Protein AF-A0A5M5BX31-F1 (afdb_monomer_lite)

Organism: Bacteroides ovatus (NCBI:txid28116)

Sequence (320 aa):
KETGNITAAASEARTIRVKRMTSKLVQPEDLTKISLAENAPETAVQFEWDTQEWPESTSYSLCFSLDPEMKQTVAEHSVGVVNGKSSLTHEELQALLDKLSIKRWTSNSVYWNVKTDDGQWVSRSSGVLNMTEMMRFIDVRGDEKITYRVVRIFYSDKTSLVWLADNLRATKYADGTDIEANNFKKTPASLGEGRVKAYGVHYHYDIRDKIAPKGWRLPTIQEYKNLFAEAGTAEGQWNVLKDPEYYESVKGQAHLNDWKFNLCASGQWSGDAITNHTGPYCYLLVTDDMSHQCILHDGGATLWSPWTTGAPARFIYNEN

Secondary structure (DSSP, 8-state):
-----------------------SEEESPTTEEEE--TT-TT-EEEEEE--TTS-TT-EEEEEEESSTTS-S-EEEEEEEE-SSEEEEEHHHHHHHHTTTTPPTTSEEEEEEEEEETTS-BSSSS-EEEEEE--SEEEEEETTEEEEEEEEEEE-TTS-EEEEE-SPP--SB-TTSPBPPTTSEEEPPGGG-HHHHHHH-EEEEGGGTTTSSPTTEEPPPHHHHHHHHHHHHHSTTGGGGGB-TTT-GGGTT-SSTTTT---B----EEETTEEESTTSS-EEE--SS-SSSS-EEE-SSS-EE----SEEE---EE---

Structure (mmCIF, N/CA/C/O backbone):
data_AF-A0A5M5BX31-F1
#
_entry.id   AF-A0A5M5BX31-F1
#
loop_
_atom_site.group_PDB
_atom_site.id
_atom_site.type_symbol
_atom_site.label_atom_id
_atom_site.label_alt_id
_atom_site.label_comp_id
_atom_site.label_asym_id
_atom_site.label_entity_id
_atom_site.label_seq_id
_atom_site.pdbx_PDB_ins_code
_atom_site.Cartn_x
_atom_site.Cartn_y
_atom_site.Cartn_z
_atom_site.occupancy
_atom_site.B_iso_or_equiv
_atom_site.auth_seq_id
_atom_site.auth_comp_id
_atom_site.auth_asym_id
_atom_site.auth_atom_id
_atom_site.pdbx_PDB_model_num
ATOM 1 N N . LYS A 1 1 ? 1.814 -49.726 67.915 1.00 41.84 1 LYS A N 1
ATOM 2 C CA . LYS A 1 1 ? 1.457 -49.569 66.486 1.00 41.84 1 LYS A CA 1
ATOM 3 C C . LYS A 1 1 ? 0.273 -48.628 66.443 1.00 41.84 1 LYS A C 1
ATOM 5 O O . LYS A 1 1 ? -0.800 -49.014 66.880 1.00 41.84 1 LYS A O 1
ATOM 10 N N . GLU A 1 2 ? 0.546 -47.379 66.086 1.00 33.31 2 GLU A N 1
ATOM 11 C CA . GLU A 1 2 ? -0.406 -46.274 66.097 1.00 33.31 2 GLU A CA 1
ATOM 12 C C . GLU A 1 2 ? -1.539 -46.506 65.098 1.00 33.31 2 GLU A C 1
ATOM 14 O O . GLU A 1 2 ? -1.319 -46.786 63.921 1.00 33.31 2 GLU A O 1
ATOM 19 N N . THR A 1 3 ? -2.759 -46.380 65.604 1.00 38.31 3 THR A N 1
ATOM 20 C CA . THR A 1 3 ? -3.989 -46.144 64.857 1.00 38.31 3 THR A CA 1
ATOM 21 C C . THR A 1 3 ? -4.017 -44.676 64.439 1.00 38.31 3 THR A C 1
ATOM 23 O O . THR A 1 3 ? -4.235 -43.794 65.269 1.00 38.31 3 THR A O 1
ATOM 26 N N . GLY A 1 4 ? -3.744 -44.414 63.161 1.00 35.47 4 GLY A N 1
ATOM 27 C CA . GLY A 1 4 ? -3.779 -43.075 62.580 1.00 35.47 4 GLY A CA 1
ATOM 28 C C . GLY A 1 4 ? -5.209 -42.559 62.422 1.00 35.47 4 GLY A C 1
ATOM 29 O O . GLY A 1 4 ? -5.980 -43.082 61.621 1.00 35.47 4 GLY A O 1
ATOM 30 N N . ASN A 1 5 ? -5.529 -41.513 63.183 1.00 38.25 5 ASN A N 1
ATOM 31 C CA . ASN A 1 5 ? -6.676 -40.633 62.982 1.00 38.25 5 ASN A CA 1
ATOM 32 C C . ASN A 1 5 ? -6.592 -39.956 61.607 1.00 38.25 5 ASN A C 1
ATOM 34 O O . ASN A 1 5 ? -5.636 -39.230 61.340 1.00 38.25 5 ASN A O 1
ATOM 38 N N . ILE A 1 6 ? -7.624 -40.113 60.776 1.00 38.88 6 ILE A N 1
ATOM 39 C CA . ILE A 1 6 ? -7.839 -39.279 59.586 1.00 38.88 6 ILE A CA 1
ATOM 40 C C . ILE A 1 6 ? -9.180 -38.562 59.751 1.00 38.88 6 ILE A C 1
ATOM 42 O O . ILE A 1 6 ? -10.179 -38.874 59.113 1.00 38.88 6 ILE A O 1
ATOM 46 N N . THR A 1 7 ? -9.200 -37.596 60.661 1.00 41.56 7 THR A N 1
ATOM 47 C CA . THR A 1 7 ? -10.246 -36.573 60.746 1.00 41.56 7 THR A CA 1
ATOM 48 C C . THR A 1 7 ? -9.553 -35.231 60.866 1.00 41.56 7 THR A C 1
ATOM 50 O O . THR A 1 7 ? -9.174 -34.842 61.965 1.00 41.56 7 THR A O 1
ATOM 53 N N . ALA A 1 8 ? -9.367 -34.545 59.740 1.00 40.41 8 ALA A N 1
ATOM 54 C CA . ALA A 1 8 ? -9.308 -33.087 59.663 1.00 40.41 8 ALA A CA 1
ATOM 55 C C . ALA A 1 8 ? -9.251 -32.633 58.197 1.00 40.41 8 ALA A C 1
ATOM 57 O O . ALA A 1 8 ? -8.583 -33.253 57.377 1.00 40.41 8 ALA A O 1
ATOM 58 N N . ALA A 1 9 ? -9.909 -31.503 57.933 1.00 39.75 9 ALA A N 1
ATOM 59 C CA . ALA A 1 9 ? -9.873 -30.702 56.708 1.00 39.75 9 ALA A CA 1
ATOM 60 C C . ALA A 1 9 ? -10.757 -31.154 55.528 1.00 39.75 9 ALA A C 1
ATOM 62 O O . ALA A 1 9 ? -10.321 -31.204 54.384 1.00 39.75 9 ALA A O 1
ATOM 63 N N . ALA A 1 10 ? -12.052 -31.352 55.787 1.00 44.34 10 ALA A N 1
ATOM 64 C CA . ALA A 1 10 ? -13.088 -31.057 54.793 1.00 44.34 10 ALA A CA 1
ATOM 65 C C . ALA A 1 10 ? -13.799 -29.753 55.191 1.00 44.34 10 ALA A C 1
ATOM 67 O O . ALA A 1 10 ? -14.930 -29.762 55.668 1.00 44.34 10 ALA A O 1
ATOM 68 N N . SER A 1 11 ? -13.111 -28.619 55.060 1.00 46.28 11 SER A N 1
ATOM 69 C CA . SER A 1 11 ? -13.718 -27.300 55.248 1.00 46.28 11 SER A CA 1
ATOM 70 C C . SER A 1 11 ? -13.093 -26.292 54.291 1.00 46.28 11 SER A C 1
ATOM 72 O O . SER A 1 11 ? -11.878 -26.130 54.274 1.00 46.28 11 SER A O 1
ATOM 74 N N . GLU A 1 12 ? -13.969 -25.614 53.548 1.00 44.47 12 GLU A N 1
ATOM 75 C CA . GLU A 1 12 ? -13.722 -24.547 52.565 1.00 44.47 12 GLU A CA 1
ATOM 76 C C . GLU A 1 12 ? -13.393 -24.969 51.124 1.00 44.47 12 GLU A C 1
ATOM 78 O O . GLU A 1 12 ? -12.412 -24.540 50.523 1.00 44.47 12 GLU A O 1
ATOM 83 N N . ALA A 1 13 ? -14.326 -25.679 50.483 1.00 40.47 13 ALA A N 1
ATOM 84 C CA . ALA A 1 13 ? -14.513 -25.502 49.045 1.00 40.47 13 ALA A CA 1
ATOM 85 C C . ALA A 1 13 ? -15.190 -24.136 48.806 1.00 40.47 13 ALA A C 1
ATOM 87 O O . ALA A 1 13 ? -16.414 -24.013 48.860 1.00 40.47 13 ALA A O 1
ATOM 88 N N . ARG A 1 14 ? -14.396 -23.078 48.593 1.00 43.03 14 ARG A N 1
ATOM 89 C CA . ARG A 1 14 ? -14.915 -21.777 48.146 1.00 43.03 14 ARG A CA 1
ATOM 90 C C . ARG A 1 14 ? -15.326 -21.889 46.683 1.00 43.03 14 ARG A C 1
ATOM 92 O O . ARG A 1 14 ? -14.485 -21.914 45.790 1.00 43.03 14 ARG A O 1
ATOM 99 N N . THR A 1 15 ? -16.627 -21.937 46.434 1.00 39.44 15 THR A N 1
ATOM 100 C CA . THR A 1 15 ? -17.178 -21.863 45.080 1.00 39.44 15 THR A CA 1
ATOM 101 C C . THR A 1 15 ? -16.912 -20.473 44.503 1.00 39.44 15 THR A C 1
ATOM 103 O O . THR A 1 15 ? -17.610 -19.511 44.825 1.00 39.44 15 THR A O 1
ATOM 106 N N . ILE A 1 16 ? -15.904 -20.352 43.638 1.00 51.97 16 ILE A N 1
ATOM 107 C CA . ILE A 1 16 ? -15.680 -19.139 42.849 1.00 51.97 16 ILE A CA 1
ATOM 108 C C . ILE A 1 16 ? -16.778 -19.080 41.783 1.00 51.97 16 ILE A C 1
ATOM 110 O O . ILE A 1 16 ? -16.742 -19.803 40.788 1.00 51.97 16 ILE A O 1
ATOM 114 N N . ARG A 1 17 ? -17.778 -18.213 41.975 1.00 41.31 17 ARG A N 1
ATOM 115 C CA . ARG A 1 17 ? -18.687 -17.823 40.890 1.00 41.31 17 ARG A CA 1
ATOM 116 C C . ARG A 1 17 ? -17.951 -16.841 39.985 1.00 41.31 17 ARG A C 1
ATOM 118 O O . ARG A 1 17 ? -17.973 -15.636 40.221 1.00 41.31 17 ARG A O 1
ATOM 125 N N . VAL A 1 18 ? -17.303 -17.356 38.944 1.00 44.84 18 VAL A N 1
ATOM 126 C CA . VAL A 1 18 ? -16.802 -16.525 37.845 1.00 44.84 18 VAL A CA 1
ATOM 127 C C . VAL A 1 18 ? -18.016 -16.020 37.068 1.00 44.84 18 VAL A C 1
ATOM 129 O O . VAL A 1 18 ? -18.575 -16.721 36.227 1.00 44.84 18 VAL A O 1
ATOM 132 N N . LYS A 1 19 ? -18.479 -14.806 37.380 1.00 40.84 19 LYS A N 1
ATOM 133 C CA . LYS A 1 19 ? -19.437 -14.099 36.528 1.00 40.84 19 LYS A CA 1
ATOM 134 C C . LYS A 1 19 ? -18.650 -13.684 35.286 1.00 40.84 19 LYS A C 1
ATOM 136 O O . LYS A 1 19 ? -17.801 -12.802 35.379 1.00 40.84 19 LYS A O 1
ATOM 141 N N . ARG A 1 20 ? -18.864 -14.370 34.158 1.00 45.41 20 ARG A N 1
ATOM 142 C CA . ARG A 1 20 ? -18.280 -13.978 32.868 1.00 45.41 20 ARG A CA 1
ATOM 143 C C . ARG A 1 20 ? -18.650 -12.510 32.658 1.00 45.41 20 ARG A C 1
ATOM 145 O O . ARG A 1 20 ? -19.834 -12.181 32.667 1.00 45.41 20 ARG A O 1
ATOM 152 N N . MET A 1 21 ? -17.657 -11.626 32.608 1.00 55.97 21 MET A N 1
ATOM 153 C CA . MET A 1 21 ? -17.902 -10.216 32.333 1.00 55.97 21 MET A CA 1
ATOM 154 C C . MET A 1 21 ? -18.347 -10.137 30.882 1.00 55.97 21 MET A C 1
ATOM 156 O O . MET A 1 21 ? -17.537 -10.292 29.974 1.00 55.97 21 MET A O 1
ATOM 160 N N . THR A 1 22 ? -19.650 -10.013 30.665 1.00 68.69 22 THR A N 1
ATOM 161 C CA . THR A 1 22 ? -20.184 -9.752 29.335 1.00 68.69 22 THR A CA 1
ATOM 162 C C . THR A 1 22 ? -19.729 -8.348 28.958 1.00 68.69 22 THR A C 1
ATOM 164 O O . THR A 1 22 ? -20.012 -7.397 29.688 1.00 68.69 22 THR A O 1
ATOM 167 N N . SER A 1 23 ? -18.951 -8.233 27.882 1.00 84.44 23 SER A N 1
ATOM 168 C CA . SER A 1 23 ? -18.590 -6.932 27.321 1.00 84.44 23 SER A CA 1
ATOM 169 C C . SER A 1 23 ? -19.865 -6.158 26.992 1.00 84.44 23 SER A C 1
ATOM 171 O O . SER A 1 23 ? -20.844 -6.756 26.546 1.00 84.44 23 SER A O 1
ATOM 173 N N . LYS A 1 24 ? -19.847 -4.839 27.200 1.00 94.56 24 LYS A N 1
ATOM 174 C CA . LYS A 1 24 ? -20.923 -3.952 26.728 1.00 94.56 24 LYS A CA 1
ATOM 175 C C . LYS A 1 24 ? -20.744 -3.531 25.271 1.00 94.56 24 LYS A C 1
ATOM 177 O O . LYS A 1 24 ? -21.550 -2.778 24.745 1.00 94.56 24 LYS A O 1
ATOM 182 N N . LEU A 1 25 ? -19.673 -3.984 24.633 1.00 96.56 25 LEU A N 1
ATOM 183 C CA . LEU A 1 25 ? -19.399 -3.757 23.222 1.00 96.56 25 LEU A CA 1
ATOM 184 C C . LEU A 1 25 ? -20.037 -4.893 22.420 1.00 96.56 25 LEU A C 1
ATOM 186 O O . LEU A 1 25 ? -19.804 -6.063 22.728 1.00 96.56 25 LEU A O 1
ATOM 190 N N . VAL A 1 26 ? -20.857 -4.543 21.433 1.00 96.00 26 VAL A N 1
ATOM 191 C CA . VAL A 1 26 ? -21.704 -5.480 20.682 1.00 96.00 26 VAL A CA 1
ATOM 192 C C . VAL A 1 26 ? -21.147 -5.712 19.280 1.00 96.00 26 VAL A C 1
ATOM 194 O O . VAL A 1 26 ? -21.002 -6.862 18.874 1.00 96.00 26 VAL A O 1
ATOM 197 N N . GLN A 1 27 ? -20.814 -4.643 18.549 1.00 96.25 27 GLN A N 1
ATOM 198 C CA . GLN A 1 27 ? -20.199 -4.726 17.221 1.00 96.25 27 GLN A CA 1
ATOM 199 C C . GLN A 1 27 ? -19.099 -3.670 17.042 1.00 96.25 27 GLN A C 1
ATOM 201 O O . GLN A 1 27 ? -19.253 -2.573 17.575 1.00 96.25 27 GLN A O 1
ATOM 206 N N . PRO A 1 28 ? -18.032 -3.952 16.274 1.00 97.25 28 PRO A N 1
ATOM 207 C CA . PRO A 1 28 ? -17.711 -5.253 15.683 1.00 97.25 28 PRO A CA 1
ATOM 208 C C . PRO A 1 28 ? -17.426 -6.322 16.750 1.00 97.25 28 PRO A C 1
ATOM 210 O O . PRO A 1 28 ? -17.077 -5.993 17.885 1.00 97.25 28 PRO A O 1
ATOM 213 N N . GLU A 1 29 ? -17.598 -7.598 16.396 1.00 95.69 29 GLU A N 1
ATOM 214 C CA . GLU A 1 29 ? -17.291 -8.704 17.309 1.00 95.69 29 GLU A CA 1
ATOM 215 C C . GLU A 1 29 ? -15.801 -8.717 17.673 1.00 95.69 29 GLU A C 1
ATOM 217 O O . GLU A 1 29 ? -14.942 -8.249 16.916 1.00 95.69 29 GLU A O 1
ATOM 222 N N . ASP A 1 30 ? -15.486 -9.283 18.834 1.00 94.00 30 ASP A N 1
ATOM 223 C CA . ASP A 1 30 ? -14.107 -9.393 19.292 1.00 94.00 30 ASP A CA 1
ATOM 224 C C . ASP A 1 30 ? -13.248 -10.181 18.287 1.00 94.00 30 ASP A C 1
ATOM 226 O O . ASP A 1 30 ? -13.681 -11.178 17.709 1.00 94.00 30 ASP A O 1
ATOM 230 N N . LEU A 1 31 ? -12.019 -9.718 18.073 1.00 95.56 31 LEU A N 1
ATOM 231 C CA . LEU A 1 31 ? -11.045 -10.225 17.101 1.00 95.56 31 LEU A CA 1
ATOM 232 C C . LEU A 1 31 ? -11.445 -10.087 15.621 1.00 95.56 31 LEU A C 1
ATOM 234 O O . LEU A 1 31 ? -10.734 -10.625 14.758 1.00 95.56 31 LEU A O 1
ATOM 238 N N . THR A 1 32 ? -12.508 -9.336 15.302 1.00 97.81 32 THR A N 1
ATOM 239 C CA . THR A 1 32 ? -12.902 -9.057 13.911 1.00 97.81 32 THR A CA 1
ATOM 240 C C . THR A 1 32 ? -11.721 -8.504 13.118 1.00 97.81 32 THR A C 1
ATOM 242 O O . THR A 1 32 ? -10.996 -7.613 13.570 1.00 97.81 32 THR A O 1
ATOM 245 N N . LYS A 1 33 ? -11.519 -9.045 11.913 1.00 98.31 33 LYS A N 1
ATOM 246 C CA . LYS A 1 33 ? -10.508 -8.563 10.971 1.00 98.31 33 LYS A CA 1
ATOM 247 C C . LYS A 1 33 ? -11.097 -7.447 10.125 1.00 98.31 33 LYS A C 1
ATOM 249 O O . LYS A 1 33 ? -12.104 -7.659 9.457 1.00 98.31 33 LYS A O 1
ATOM 254 N N . ILE A 1 34 ? -10.446 -6.292 10.132 1.00 98.00 34 ILE A N 1
ATOM 255 C CA . ILE A 1 34 ? -10.860 -5.123 9.356 1.00 98.00 34 ILE A CA 1
ATOM 256 C C . ILE A 1 34 ? -9.662 -4.665 8.535 1.00 98.00 34 ILE A C 1
ATOM 258 O O . ILE A 1 34 ? -8.640 -4.258 9.084 1.00 98.00 34 ILE A O 1
ATOM 262 N N . SER A 1 35 ? -9.778 -4.743 7.214 1.00 97.62 35 SER A N 1
ATOM 263 C CA . SER A 1 35 ? -8.772 -4.227 6.286 1.00 97.62 35 SER A CA 1
ATOM 264 C C . SER A 1 35 ? -9.348 -3.015 5.576 1.00 97.62 35 SER A C 1
ATOM 266 O O . SER A 1 35 ? -10.312 -3.143 4.822 1.00 97.62 35 SER A O 1
ATOM 268 N N . LEU A 1 36 ? -8.769 -1.843 5.832 1.00 98.19 36 LEU A N 1
ATOM 269 C CA . LEU A 1 36 ? -9.255 -0.601 5.247 1.00 98.19 36 LEU A CA 1
ATOM 270 C C . LEU A 1 36 ? -8.946 -0.580 3.744 1.00 98.19 36 LEU A C 1
ATOM 272 O O . LEU A 1 36 ? -7.813 -0.794 3.308 1.00 98.19 36 LEU A O 1
ATOM 276 N N . ALA A 1 37 ? -9.975 -0.333 2.943 1.00 94.94 37 ALA A N 1
ATOM 277 C CA . ALA A 1 37 ? -9.886 -0.294 1.490 1.00 94.94 37 ALA A CA 1
ATOM 278 C C . ALA A 1 37 ? -9.541 1.120 1.005 1.00 94.94 37 ALA A C 1
ATOM 280 O O . ALA A 1 37 ? -10.312 2.051 1.213 1.00 94.94 37 ALA A O 1
ATOM 281 N N . GLU A 1 38 ? -8.405 1.269 0.320 1.00 93.44 38 GLU A N 1
ATOM 282 C CA . GLU A 1 38 ? -7.981 2.544 -0.284 1.00 93.44 38 GLU A CA 1
ATOM 283 C C . GLU A 1 38 ? -8.904 2.994 -1.423 1.00 93.44 38 GLU A C 1
ATOM 285 O O . GLU A 1 38 ? -9.133 4.186 -1.587 1.00 93.44 38 GLU A O 1
ATOM 290 N N . ASN A 1 39 ? -9.468 2.047 -2.174 1.00 92.31 39 ASN A N 1
ATOM 291 C CA . ASN A 1 39 ? -10.325 2.307 -3.330 1.00 92.31 39 ASN A CA 1
ATOM 292 C C . ASN A 1 39 ? -11.817 2.452 -2.981 1.00 92.31 39 ASN A C 1
ATOM 294 O O . ASN A 1 39 ? -12.628 2.628 -3.885 1.00 92.31 39 ASN A O 1
ATOM 298 N N . ALA A 1 40 ? -12.169 2.322 -1.700 1.00 95.62 40 ALA A N 1
ATOM 299 C CA . ALA A 1 40 ? -13.519 2.523 -1.175 1.00 95.62 40 ALA A CA 1
ATOM 300 C C . ALA A 1 40 ? -13.443 3.165 0.229 1.00 95.62 40 ALA A C 1
ATOM 302 O O . ALA A 1 40 ? -13.855 2.541 1.221 1.00 95.62 40 ALA A O 1
ATOM 303 N N . PRO A 1 41 ? -12.841 4.368 0.346 1.00 96.25 41 PRO A N 1
ATOM 304 C CA . PRO A 1 41 ? -12.590 5.042 1.623 1.00 96.25 41 PRO A CA 1
ATOM 305 C C . PRO A 1 41 ? -13.871 5.377 2.403 1.00 96.25 41 PRO A C 1
ATOM 307 O O . PRO A 1 41 ? -13.832 5.497 3.625 1.00 96.25 41 PRO A O 1
ATOM 310 N N . GLU A 1 42 ? -15.006 5.482 1.716 1.00 97.94 42 GLU A N 1
ATOM 311 C CA . GLU A 1 42 ? -16.341 5.727 2.265 1.00 97.94 42 GLU A CA 1
ATOM 312 C C . GLU A 1 42 ? -17.005 4.489 2.885 1.00 97.94 42 GLU A C 1
ATOM 314 O O . GLU A 1 42 ? -18.058 4.611 3.511 1.00 97.94 42 GLU A O 1
ATOM 319 N N . THR A 1 43 ? -16.414 3.298 2.729 1.00 98.12 43 THR A N 1
ATOM 320 C CA . THR A 1 43 ? -16.953 2.065 3.323 1.00 98.12 43 THR A CA 1
ATOM 321 C C . THR A 1 43 ? -17.055 2.224 4.836 1.00 98.12 43 THR A C 1
ATOM 323 O O . THR A 1 43 ? -16.065 2.531 5.501 1.00 98.12 43 THR A O 1
ATOM 326 N N . ALA A 1 44 ? -18.251 2.009 5.378 1.00 97.88 44 ALA A N 1
ATOM 327 C CA . ALA A 1 44 ? -18.541 2.203 6.789 1.00 97.88 44 ALA A CA 1
ATOM 328 C C . ALA A 1 44 ? -18.327 0.920 7.603 1.00 97.88 44 ALA A C 1
ATOM 330 O O . ALA A 1 44 ? -18.789 -0.159 7.230 1.00 97.88 44 ALA A O 1
ATOM 331 N N . VAL A 1 45 ? -17.687 1.064 8.761 1.00 98.31 45 VAL A N 1
ATOM 332 C CA . VAL A 1 45 ? -17.628 0.056 9.821 1.00 98.31 45 VAL A CA 1
ATOM 333 C C . VAL A 1 45 ? -18.560 0.495 10.942 1.00 98.31 45 VAL A C 1
ATOM 335 O O . VAL A 1 45 ? -18.412 1.589 11.491 1.00 98.31 45 VAL A O 1
ATOM 338 N N . GLN A 1 46 ? -19.516 -0.364 11.284 1.00 98.31 46 GLN A N 1
ATOM 339 C CA . GLN A 1 46 ? -20.480 -0.103 12.345 1.00 98.31 46 GLN A CA 1
ATOM 340 C C . GLN A 1 46 ? -19.899 -0.444 13.720 1.00 98.31 46 GLN A C 1
ATOM 342 O O . GLN A 1 46 ? -19.324 -1.515 13.914 1.00 98.31 46 GLN A O 1
ATOM 347 N N . PHE A 1 47 ? -20.117 0.457 14.675 1.00 98.38 47 PHE A N 1
ATOM 348 C CA . PHE A 1 47 ? -19.812 0.278 16.088 1.00 98.38 47 PHE A CA 1
ATOM 349 C C . PHE A 1 47 ? -21.105 0.326 16.900 1.00 98.38 47 PHE A C 1
ATOM 351 O O . PHE A 1 47 ? -21.894 1.261 16.762 1.00 98.38 47 PHE A O 1
ATOM 358 N N . GLU A 1 48 ? -21.319 -0.675 17.749 1.00 98.19 48 GLU A N 1
ATOM 359 C CA . GLU A 1 48 ? -22.505 -0.815 18.593 1.00 98.19 48 GLU A CA 1
ATOM 360 C C . GLU A 1 48 ? -22.119 -1.189 20.026 1.00 98.19 48 GLU A C 1
ATOM 362 O O . GLU A 1 48 ? -21.255 -2.042 20.244 1.00 98.19 48 GLU A O 1
ATOM 367 N N . TRP A 1 49 ? -22.769 -0.561 21.003 1.00 97.31 49 TRP A N 1
ATOM 368 C CA . TRP A 1 49 ? -22.565 -0.783 22.430 1.00 97.31 49 TRP A CA 1
ATOM 369 C C . TRP A 1 49 ? -23.869 -0.645 23.220 1.00 97.31 49 TRP A C 1
ATOM 371 O O . TRP A 1 49 ? -24.834 -0.021 22.784 1.00 97.31 49 TRP A O 1
ATOM 381 N N . ASP A 1 50 ? -23.878 -1.231 24.411 1.00 95.56 50 ASP A N 1
ATOM 382 C CA . ASP A 1 50 ? -24.995 -1.185 25.346 1.00 95.56 50 ASP A CA 1
ATOM 383 C C . ASP A 1 50 ? -25.058 0.166 26.083 1.00 95.56 50 ASP A C 1
ATOM 385 O O . ASP A 1 50 ? -24.094 0.595 26.731 1.00 95.56 50 ASP A O 1
ATOM 389 N N . THR A 1 51 ? -26.216 0.821 25.996 1.00 94.44 51 THR A N 1
ATOM 390 C CA . THR A 1 51 ? -26.524 2.113 26.620 1.00 94.44 51 THR A CA 1
ATOM 391 C C . THR A 1 51 ? -27.480 2.022 27.810 1.00 94.44 51 THR A C 1
ATOM 393 O O . THR A 1 51 ? -27.756 3.051 28.413 1.00 94.44 51 THR A O 1
ATOM 396 N N . GLN A 1 52 ? -27.956 0.834 28.213 1.00 91.00 52 GLN A N 1
ATOM 397 C CA . GLN A 1 52 ? -29.029 0.678 29.218 1.00 91.00 52 GLN A CA 1
ATOM 398 C C . GLN A 1 52 ? -28.741 1.331 30.579 1.00 91.00 52 GLN A C 1
ATOM 400 O O . GLN A 1 52 ? -29.666 1.679 31.310 1.00 91.00 52 GLN A O 1
ATOM 405 N N . GLU A 1 53 ? -27.466 1.478 30.939 1.00 89.44 53 GLU A N 1
ATOM 406 C CA . GLU A 1 53 ? -27.036 2.077 32.209 1.00 89.44 53 GLU A CA 1
ATOM 407 C C . GLU A 1 53 ? -26.818 3.598 32.131 1.00 89.44 53 GLU A C 1
ATOM 409 O O . GLU A 1 53 ? -26.467 4.214 33.137 1.00 89.44 53 GLU A O 1
ATOM 414 N N . TRP A 1 54 ? -27.019 4.209 30.962 1.00 91.94 54 TRP A N 1
ATOM 415 C CA . TRP A 1 54 ? -26.711 5.612 30.701 1.00 91.94 54 TRP A CA 1
ATOM 416 C C . TRP A 1 54 ? -27.972 6.413 30.343 1.00 91.94 54 TRP A C 1
ATOM 418 O O . TRP A 1 54 ? -28.863 5.890 29.672 1.00 91.94 54 TRP A O 1
ATOM 428 N N . PRO A 1 55 ? -28.072 7.685 30.767 1.00 92.94 55 PRO A N 1
ATOM 429 C CA . PRO A 1 55 ? -29.130 8.585 30.314 1.00 92.94 55 PRO A CA 1
ATOM 430 C C . PRO A 1 55 ? -29.177 8.734 28.786 1.00 92.94 55 PRO A C 1
ATOM 432 O O . PRO A 1 55 ? -28.144 8.782 28.126 1.00 92.94 55 PRO A O 1
ATOM 435 N N . GLU A 1 56 ? -30.370 8.942 28.220 1.00 92.25 56 GLU A N 1
ATOM 436 C CA . GLU A 1 56 ? -30.534 9.203 26.776 1.00 92.25 56 GLU A CA 1
ATOM 437 C C . GLU A 1 56 ? -29.821 10.480 26.301 1.00 92.25 56 GLU A C 1
ATOM 439 O O . GLU A 1 56 ? -29.553 10.636 25.115 1.00 92.25 56 GLU A O 1
ATOM 444 N 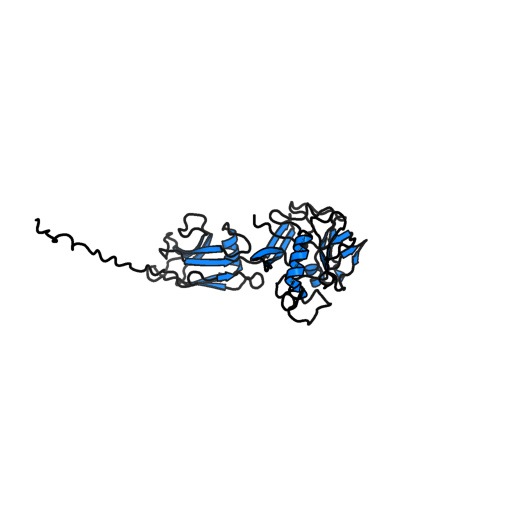N . SER A 1 57 ? -29.510 11.401 27.219 1.00 94.25 57 SER A N 1
ATOM 445 C CA . SER A 1 57 ? -28.767 12.630 26.934 1.00 94.25 57 SER A CA 1
ATOM 446 C C . SER A 1 57 ? -27.247 12.451 26.934 1.00 94.25 57 SER A C 1
ATOM 448 O O . SER A 1 57 ? -26.542 13.430 26.698 1.00 94.25 57 SER A O 1
ATOM 450 N N . THR A 1 58 ? -26.730 11.262 27.260 1.00 96.44 58 THR A N 1
ATOM 451 C CA . THR A 1 58 ? -25.286 11.012 27.320 1.00 96.44 58 THR A CA 1
ATOM 452 C C . THR A 1 58 ? -24.677 11.097 25.929 1.00 96.44 58 THR A C 1
ATOM 454 O O . THR A 1 58 ? -25.158 10.474 24.980 1.00 96.44 58 THR A O 1
ATOM 457 N N . SER A 1 59 ? -23.595 11.865 25.812 1.00 97.19 59 SER A N 1
ATOM 458 C CA . SER A 1 59 ? -22.784 11.892 24.602 1.00 97.19 59 SER A CA 1
ATOM 459 C C . SER A 1 59 ? -21.574 10.969 24.720 1.00 97.19 59 SER A C 1
ATOM 461 O O . SER A 1 59 ? -21.068 10.712 25.814 1.00 97.19 59 SER A O 1
ATOM 463 N N . TYR A 1 60 ? -21.134 10.435 23.582 1.00 98.25 60 TYR A N 1
ATOM 464 C CA . TYR A 1 60 ? -20.104 9.405 23.526 1.00 98.25 60 TYR A CA 1
ATOM 465 C C . TYR A 1 60 ? -18.958 9.771 22.579 1.00 98.25 60 TYR A C 1
ATOM 467 O O . TYR A 1 60 ? -19.108 10.552 21.632 1.00 98.25 60 TYR A O 1
ATOM 475 N N . SER A 1 61 ? -17.823 9.116 22.803 1.00 98.25 61 SER A N 1
ATOM 476 C CA . SER A 1 61 ? -16.675 9.069 21.905 1.00 98.25 61 SER A CA 1
ATOM 477 C C . SER A 1 61 ? -16.229 7.623 21.703 1.00 98.25 61 SER A C 1
ATOM 479 O O . SER A 1 61 ? -16.117 6.859 22.664 1.00 98.25 61 SER A O 1
ATOM 481 N N . LEU A 1 62 ? -15.941 7.258 20.455 1.00 98.50 62 LEU A N 1
ATOM 482 C CA . LEU A 1 62 ? -15.240 6.019 20.125 1.00 98.50 62 LEU A CA 1
ATOM 483 C C . LEU A 1 62 ? -13.749 6.207 20.408 1.00 98.50 62 LEU A C 1
ATOM 485 O O . LEU A 1 62 ? -13.156 7.200 19.983 1.00 98.50 62 LEU A O 1
ATOM 489 N N . CYS A 1 63 ? -13.150 5.256 21.115 1.00 98.50 63 CYS A N 1
ATOM 490 C CA . CYS A 1 63 ? -11.764 5.313 21.563 1.00 98.50 63 CYS A CA 1
ATOM 491 C C . CYS A 1 63 ? -10.997 4.097 21.053 1.00 98.50 63 CYS A C 1
ATOM 493 O O . CYS A 1 63 ? -11.453 2.969 21.235 1.00 98.50 63 CYS A O 1
ATOM 495 N N . PHE A 1 64 ? -9.818 4.325 20.474 1.00 98.56 64 PHE A N 1
ATOM 496 C CA . PHE A 1 64 ? -8.942 3.284 19.939 1.00 98.56 64 PHE A CA 1
ATOM 497 C C . PHE A 1 64 ? -7.538 3.396 20.531 1.00 98.56 64 PHE A C 1
ATOM 499 O O . PHE A 1 64 ? -7.006 4.498 20.663 1.00 98.56 64 PHE A O 1
ATOM 506 N N . SER A 1 65 ? -6.911 2.270 20.859 1.00 98.38 65 SER A N 1
ATOM 507 C CA . SER A 1 65 ? -5.539 2.234 21.376 1.00 98.38 65 SER A CA 1
ATOM 508 C C . SER A 1 65 ? -4.828 0.932 21.015 1.00 98.38 65 SER A C 1
ATOM 510 O O . SER A 1 65 ? -5.452 -0.053 20.631 1.00 98.38 65 SER A O 1
ATOM 512 N N . LEU A 1 66 ? -3.505 0.917 21.163 1.00 97.88 66 LEU A N 1
ATOM 513 C CA . LEU A 1 66 ? -2.691 -0.304 21.128 1.00 97.88 66 LEU A CA 1
ATOM 514 C C . LEU A 1 66 ? -2.493 -0.911 22.524 1.00 97.88 66 LEU A C 1
ATOM 516 O O . LEU A 1 66 ? -1.930 -1.995 22.649 1.00 97.88 66 LEU A O 1
ATOM 520 N N . ASP A 1 67 ? -2.968 -0.224 23.564 1.00 96.94 67 ASP A N 1
ATOM 521 C CA . ASP A 1 67 ? -2.958 -0.682 24.947 1.00 96.94 67 ASP A CA 1
ATOM 522 C C . ASP A 1 67 ? -4.365 -1.167 25.350 1.00 96.94 67 ASP A C 1
ATOM 524 O O . ASP A 1 67 ? -5.311 -0.373 25.292 1.00 96.94 67 ASP A O 1
ATOM 528 N N . PRO A 1 68 ? -4.536 -2.433 25.787 1.00 94.75 68 PRO A N 1
ATOM 529 C CA . PRO A 1 68 ? -5.835 -2.952 26.222 1.00 94.75 68 PRO A CA 1
ATOM 530 C C . PRO A 1 68 ? -6.468 -2.141 27.354 1.00 94.75 68 PRO A C 1
ATOM 532 O O . PRO A 1 68 ? -7.698 -2.079 27.446 1.00 94.75 68 PRO A O 1
ATOM 535 N N . GLU A 1 69 ? -5.647 -1.524 28.206 1.00 93.56 69 GLU A N 1
ATOM 536 C CA . GLU A 1 69 ? -6.099 -0.734 29.350 1.00 93.56 69 GLU A CA 1
ATOM 537 C C . GLU A 1 69 ? -6.383 0.733 29.000 1.00 93.56 69 GLU A C 1
ATOM 539 O O . GLU A 1 69 ? -6.860 1.470 29.862 1.00 93.56 69 GLU A O 1
ATOM 544 N N . MET A 1 70 ? -6.118 1.159 27.756 1.00 94.50 70 MET A N 1
ATOM 545 C CA . MET A 1 70 ? -6.333 2.535 27.285 1.00 94.50 70 MET A CA 1
ATOM 546 C C . MET A 1 70 ? -5.605 3.588 28.147 1.00 94.50 70 MET A C 1
ATOM 548 O O . MET A 1 70 ? -6.104 4.698 28.336 1.00 94.50 70 MET A O 1
ATOM 552 N N . LYS A 1 71 ? -4.433 3.247 28.707 1.00 92.44 71 LYS A N 1
ATOM 553 C CA . LYS A 1 71 ? -3.622 4.155 29.541 1.00 92.44 71 LYS A CA 1
ATOM 554 C C . LYS A 1 71 ? -2.583 4.929 28.736 1.00 92.44 71 LYS A C 1
ATOM 556 O O . LYS A 1 71 ? -2.098 5.960 29.197 1.00 92.44 71 LYS A O 1
ATOM 561 N N . GLN A 1 72 ? -2.206 4.406 27.573 1.00 92.38 72 GLN A N 1
ATOM 562 C CA . GLN A 1 72 ? -1.285 5.054 26.641 1.00 92.38 72 GLN A CA 1
ATOM 563 C C . GLN A 1 72 ? -2.036 5.970 25.662 1.00 92.38 72 GLN A C 1
ATOM 565 O O . GLN A 1 72 ? -3.095 6.504 25.978 1.00 92.38 72 GLN A O 1
ATOM 570 N N . THR A 1 73 ? -1.481 6.187 24.469 1.00 95.62 73 THR A N 1
ATOM 571 C CA . THR A 1 73 ? -2.124 6.963 23.409 1.00 95.62 73 THR A CA 1
ATOM 572 C C . THR A 1 73 ? -3.500 6.388 23.079 1.00 95.62 73 THR A C 1
ATOM 574 O O . THR A 1 73 ? -3.622 5.212 22.726 1.00 95.62 73 THR A O 1
ATOM 577 N N . VAL A 1 74 ? -4.525 7.237 23.161 1.00 97.56 74 VAL A N 1
ATOM 578 C CA . VAL A 1 74 ? -5.899 6.922 22.765 1.00 97.56 74 VAL A CA 1
ATOM 579 C C . VAL A 1 74 ? -6.305 7.864 21.637 1.00 97.56 74 VAL A C 1
ATOM 581 O O . VAL A 1 74 ? -6.259 9.086 21.780 1.00 97.56 74 VAL A O 1
ATOM 584 N N . ALA A 1 75 ? -6.695 7.294 20.502 1.00 98.19 75 ALA A N 1
ATOM 585 C CA . ALA A 1 75 ? -7.300 8.020 19.400 1.00 98.19 75 ALA A CA 1
ATOM 586 C C . ALA A 1 75 ? -8.814 8.088 19.628 1.00 98.19 75 ALA A C 1
ATOM 588 O O . ALA A 1 75 ? -9.491 7.062 19.622 1.00 98.19 75 ALA A O 1
ATOM 589 N N . GLU A 1 76 ? -9.337 9.294 19.845 1.00 97.81 76 GLU A N 1
ATOM 590 C CA . GLU A 1 76 ? -10.760 9.520 20.108 1.00 97.81 76 GLU A CA 1
ATOM 591 C C . GLU A 1 76 ? -11.472 10.127 18.885 1.00 97.81 76 GLU A C 1
ATOM 593 O O . GLU A 1 76 ? -10.906 10.960 18.162 1.00 97.81 76 GLU A O 1
ATOM 598 N N . HIS A 1 77 ? -12.724 9.718 18.673 1.00 98.12 77 HIS A N 1
ATOM 599 C CA . HIS A 1 77 ? -13.665 10.301 17.718 1.00 98.12 77 HIS A CA 1
ATOM 600 C C . HIS A 1 77 ? -15.006 10.543 18.416 1.00 98.12 77 HIS A C 1
ATOM 602 O O . HIS A 1 77 ? -15.659 9.595 18.852 1.00 98.12 77 HIS A O 1
ATOM 608 N N . SER A 1 78 ? -15.417 11.806 18.527 1.00 97.12 78 SER A N 1
ATOM 609 C CA . SER A 1 78 ? -16.689 12.160 19.161 1.00 97.12 78 SER A CA 1
ATOM 610 C C . SER A 1 78 ? -17.859 11.815 18.245 1.00 97.12 78 SER A C 1
ATOM 612 O O . SER A 1 78 ? -17.859 12.200 17.080 1.00 97.12 78 SER A O 1
ATOM 614 N N . VAL A 1 79 ? -18.855 11.107 18.778 1.00 96.44 79 VAL A N 1
ATOM 615 C CA . VAL A 1 79 ? -20.076 10.722 18.047 1.00 96.44 79 VAL A CA 1
ATOM 616 C C . VAL A 1 79 ? -21.322 11.455 18.555 1.00 96.44 79 VAL A C 1
ATOM 618 O O . VAL A 1 79 ? -22.391 11.333 17.965 1.00 96.44 79 VAL A O 1
ATOM 621 N N . GLY A 1 80 ? -21.196 12.244 19.628 1.00 95.62 80 GLY A N 1
ATOM 622 C CA . GLY A 1 80 ? -22.306 12.991 20.216 1.00 95.62 80 GLY A CA 1
ATOM 623 C C . GLY A 1 80 ? -23.323 12.089 20.922 1.00 95.62 80 GLY A C 1
ATOM 624 O O . GLY A 1 80 ? -22.982 11.014 21.416 1.00 95.62 80 GLY A O 1
ATOM 625 N N . VAL A 1 81 ? -24.570 12.557 21.010 1.00 96.25 81 VAL A N 1
ATOM 626 C CA . VAL A 1 81 ? -25.680 11.824 21.638 1.00 96.25 81 VAL A CA 1
ATOM 627 C C . VAL A 1 81 ? -26.270 10.842 20.629 1.00 96.25 81 VAL A C 1
ATOM 629 O O . VAL A 1 81 ? -26.878 11.251 19.639 1.00 96.25 81 VAL A O 1
ATOM 632 N N . VAL A 1 82 ? -26.088 9.545 20.878 1.00 95.69 82 VAL A N 1
ATOM 633 C CA . VAL A 1 82 ? -26.554 8.457 20.005 1.00 95.69 82 VAL A CA 1
ATOM 634 C C . VAL A 1 82 ? -27.079 7.286 20.828 1.00 95.69 82 VAL A C 1
ATOM 636 O O . VAL A 1 82 ? -26.640 7.053 21.951 1.00 95.69 82 VAL A O 1
ATOM 639 N N . ASN A 1 83 ? -27.979 6.490 20.247 1.00 93.81 83 ASN A N 1
ATOM 640 C CA . ASN A 1 83 ? -28.543 5.315 20.912 1.00 93.81 83 ASN A CA 1
ATOM 641 C C . ASN A 1 83 ? -27.645 4.073 20.757 1.00 93.81 83 ASN A C 1
ATOM 643 O O . ASN A 1 83 ? -28.041 3.074 20.157 1.00 93.81 83 ASN A O 1
ATOM 647 N N . GLY A 1 84 ? -26.401 4.174 21.227 1.00 94.69 84 GLY A N 1
ATOM 648 C CA . GLY A 1 84 ? -25.482 3.035 21.297 1.00 94.69 84 GLY A CA 1
ATOM 649 C C . GLY A 1 84 ? -24.939 2.551 19.958 1.00 94.69 84 GLY A C 1
ATOM 650 O O . GLY A 1 84 ? -24.414 1.447 19.886 1.00 94.69 84 GLY A O 1
ATOM 651 N N . LYS A 1 85 ? -25.100 3.327 18.881 1.00 97.06 85 LYS A N 1
ATOM 652 C CA . LYS A 1 85 ? -24.681 2.955 17.526 1.00 97.06 85 LYS A CA 1
ATOM 653 C C . LYS A 1 85 ? -24.064 4.145 16.814 1.00 97.06 85 LYS A C 1
ATOM 655 O O . LYS A 1 85 ? -24.625 5.238 16.833 1.00 97.06 85 LYS A O 1
ATOM 660 N N . SER A 1 86 ? -22.942 3.912 16.148 1.00 97.94 86 SER A N 1
ATOM 661 C CA . SER A 1 86 ? -22.311 4.862 15.235 1.00 97.94 86 SER A CA 1
ATOM 662 C C . SER A 1 86 ? -21.580 4.108 14.125 1.00 97.94 86 SER A C 1
ATOM 664 O O . SER A 1 86 ? -21.477 2.881 14.146 1.00 97.94 86 SER A O 1
ATOM 666 N N . SER A 1 87 ? -21.097 4.811 13.112 1.00 97.94 87 SER A N 1
ATOM 667 C CA . SER A 1 87 ? -20.268 4.226 12.063 1.00 97.94 87 SER A CA 1
ATOM 668 C C . SER A 1 87 ? -19.119 5.155 11.732 1.00 97.94 87 SER A C 1
ATOM 670 O O . SER A 1 87 ? -19.281 6.370 11.767 1.00 97.94 87 SER A O 1
ATOM 672 N N . LEU A 1 88 ? -17.974 4.564 11.409 1.00 98.62 88 LEU A N 1
ATOM 673 C CA . LEU A 1 88 ? -16.809 5.279 10.905 1.00 98.62 88 LEU A CA 1
ATOM 674 C C . LEU A 1 88 ? -16.487 4.753 9.516 1.00 98.62 88 LEU A C 1
ATOM 676 O O . LEU A 1 88 ? -16.443 3.541 9.296 1.00 98.62 88 LEU A O 1
ATOM 680 N N . THR A 1 89 ? -16.255 5.662 8.582 1.00 98.62 89 THR A N 1
ATOM 681 C CA . THR A 1 89 ? -15.716 5.322 7.267 1.00 98.62 89 THR A CA 1
ATOM 682 C C . THR A 1 89 ? -14.290 4.787 7.396 1.00 98.62 89 THR A C 1
ATOM 684 O O . THR A 1 89 ? -13.591 5.041 8.384 1.00 98.62 89 THR A O 1
ATOM 687 N N . HIS A 1 90 ? -13.816 4.055 6.390 1.00 98.50 90 HIS A N 1
ATOM 688 C CA . HIS A 1 90 ? -12.424 3.621 6.350 1.00 98.50 90 HIS A CA 1
ATOM 689 C C . HIS A 1 90 ? -11.452 4.805 6.431 1.00 98.50 90 HIS A C 1
ATOM 691 O O . HIS A 1 90 ? -10.417 4.682 7.080 1.00 98.50 90 HIS A O 1
ATOM 697 N N . GLU A 1 91 ? -11.770 5.946 5.815 1.00 98.00 91 GLU A N 1
ATOM 698 C CA . GLU A 1 91 ? -10.934 7.151 5.893 1.00 98.00 91 GLU A CA 1
ATOM 699 C C . GLU A 1 91 ? -10.861 7.714 7.323 1.00 98.00 91 GLU A C 1
ATOM 701 O O . GLU A 1 91 ? -9.782 8.057 7.806 1.00 98.00 91 GLU A O 1
ATOM 706 N N . GLU A 1 92 ? -11.984 7.754 8.045 1.00 98.50 92 GLU A N 1
ATOM 707 C CA . GLU A 1 92 ? -12.010 8.191 9.447 1.00 98.50 92 GLU A CA 1
ATOM 708 C C . GLU A 1 92 ? -11.252 7.223 10.359 1.00 98.50 92 GLU A C 1
ATOM 710 O O . GLU A 1 92 ? -10.496 7.657 11.231 1.00 98.50 92 GLU A O 1
ATOM 715 N N . LEU A 1 93 ? -11.393 5.912 10.131 1.00 98.50 93 LEU A N 1
ATOM 716 C CA . LEU A 1 93 ? -10.601 4.903 10.832 1.00 98.50 93 LEU A CA 1
ATOM 717 C C . LEU A 1 93 ? -9.110 5.052 10.525 1.00 98.50 93 LEU A C 1
ATOM 719 O O . LEU A 1 93 ? -8.304 4.983 11.450 1.00 98.50 93 LEU A O 1
ATOM 723 N N . GLN A 1 94 ? -8.729 5.316 9.273 1.00 98.12 94 GLN A N 1
ATOM 724 C CA . GLN A 1 94 ? -7.335 5.582 8.914 1.00 98.12 94 GLN A CA 1
ATOM 725 C C . GLN A 1 94 ? -6.792 6.788 9.688 1.00 98.12 94 GLN A C 1
ATOM 727 O O . GLN A 1 94 ? -5.724 6.691 10.286 1.00 98.12 94 GLN A O 1
ATOM 732 N N . ALA A 1 95 ? -7.543 7.890 9.750 1.00 97.81 95 ALA A N 1
ATOM 733 C CA . ALA A 1 95 ? -7.137 9.084 10.488 1.00 97.81 95 ALA A CA 1
ATOM 734 C C . ALA A 1 95 ? -6.978 8.833 12.001 1.00 97.81 95 ALA A C 1
ATOM 736 O O . ALA A 1 95 ? -6.207 9.526 12.669 1.00 97.81 95 ALA A O 1
ATOM 737 N N . LEU A 1 96 ? -7.697 7.856 12.563 1.00 98.25 96 LEU A N 1
ATOM 738 C CA . LEU A 1 96 ? -7.506 7.406 13.944 1.00 98.25 96 LEU A CA 1
ATOM 739 C C . LEU A 1 96 ? -6.267 6.518 14.083 1.00 98.25 96 LEU A C 1
ATOM 741 O O . LEU A 1 96 ? -5.487 6.726 15.010 1.00 98.25 96 LEU A O 1
ATOM 745 N N . LEU A 1 97 ? -6.048 5.583 13.154 1.00 97.88 97 LEU A N 1
ATOM 746 C CA . LEU A 1 97 ? -4.853 4.735 13.130 1.00 97.88 97 LEU A CA 1
ATOM 747 C C . LEU A 1 97 ? -3.565 5.547 12.952 1.00 97.88 97 LEU A C 1
ATOM 749 O O . LEU A 1 97 ? -2.569 5.215 13.582 1.00 97.88 97 LEU A O 1
ATOM 753 N N . ASP A 1 98 ? -3.585 6.637 12.181 1.00 96.06 98 ASP A N 1
ATOM 754 C CA . ASP A 1 98 ? -2.426 7.524 11.987 1.00 96.06 98 ASP A CA 1
ATOM 755 C C . ASP A 1 98 ? -1.999 8.246 13.281 1.00 96.06 98 ASP A C 1
ATOM 757 O O . ASP A 1 98 ? -0.855 8.688 13.403 1.00 96.06 98 ASP A O 1
ATOM 761 N N . LYS A 1 99 ? -2.893 8.347 14.277 1.00 96.75 99 LYS A N 1
ATOM 762 C CA . LYS A 1 99 ? -2.566 8.857 15.623 1.00 96.75 99 LYS A CA 1
ATOM 763 C C . LYS A 1 99 ? -1.908 7.793 16.505 1.00 96.75 99 LYS A C 1
ATOM 765 O O . LYS A 1 99 ? -1.363 8.123 17.558 1.00 96.75 99 LYS A O 1
ATOM 770 N N . LEU A 1 100 ? -1.986 6.523 16.110 1.00 96.75 100 LEU A N 1
ATOM 771 C CA . LEU A 1 100 ? -1.428 5.386 16.828 1.00 96.75 100 LEU A CA 1
ATOM 772 C C . LEU A 1 100 ? -0.107 4.957 16.178 1.00 96.75 100 LEU A C 1
ATOM 774 O O . LEU A 1 100 ? 0.069 5.011 14.964 1.00 96.75 100 LEU A O 1
ATOM 778 N N . SER A 1 101 ? 0.837 4.469 16.978 1.00 93.69 101 SER A N 1
ATOM 779 C CA . SER A 1 101 ? 2.111 3.940 16.470 1.00 93.69 101 SER A CA 1
ATOM 780 C C . SER A 1 101 ? 1.963 2.501 15.959 1.00 93.69 101 SER A C 1
ATOM 782 O O . SER A 1 101 ? 2.620 1.587 16.455 1.00 93.69 101 SER A O 1
ATOM 784 N N . ILE A 1 102 ? 1.057 2.286 15.001 1.00 95.44 102 ILE A N 1
ATOM 785 C CA . ILE A 1 102 ? 0.826 0.973 14.387 1.00 95.44 102 ILE A CA 1
ATOM 786 C C . ILE A 1 102 ? 2.015 0.531 13.532 1.00 95.44 102 ILE A C 1
ATOM 788 O O . ILE A 1 102 ? 2.727 1.345 12.940 1.00 95.44 102 ILE A O 1
ATOM 792 N N . LYS A 1 103 ? 2.191 -0.785 13.400 1.00 94.81 103 LYS A N 1
ATOM 793 C CA . LYS A 1 103 ? 3.064 -1.353 12.371 1.00 94.81 103 LYS A CA 1
ATOM 794 C C . LYS A 1 103 ? 2.397 -1.169 11.012 1.00 94.81 103 LYS A C 1
ATOM 796 O O . LYS A 1 103 ? 1.252 -1.587 10.828 1.00 94.81 103 LYS A O 1
ATOM 801 N N . ARG A 1 104 ? 3.107 -0.545 10.074 1.00 94.88 104 ARG A N 1
ATOM 802 C CA . ARG A 1 104 ? 2.536 -0.159 8.781 1.00 94.88 104 ARG A CA 1
ATOM 803 C C . ARG A 1 104 ? 2.208 -1.372 7.905 1.00 94.88 104 ARG A C 1
ATOM 805 O O . ARG A 1 104 ? 2.945 -2.357 7.908 1.00 94.88 104 ARG A O 1
ATOM 812 N N . TRP A 1 105 ? 1.107 -1.294 7.153 1.00 95.06 105 TRP A N 1
ATOM 813 C CA . TRP A 1 105 ? 0.665 -2.291 6.152 1.00 95.06 105 TRP A CA 1
ATOM 814 C C . TRP A 1 105 ? 0.722 -3.756 6.622 1.00 95.06 105 TRP A C 1
ATOM 816 O O . TRP A 1 105 ? 1.095 -4.678 5.885 1.00 95.06 105 TRP A O 1
ATOM 826 N N . THR A 1 106 ? 0.382 -3.972 7.888 1.00 94.44 106 THR A N 1
ATOM 827 C CA . THR A 1 106 ? 0.211 -5.290 8.494 1.00 94.44 106 THR A CA 1
ATOM 828 C C . THR A 1 106 ? -0.949 -5.251 9.483 1.00 94.44 106 THR A C 1
ATOM 830 O O . THR A 1 106 ? -1.454 -4.181 9.830 1.00 94.44 106 THR A O 1
ATOM 833 N N . SER A 1 107 ? -1.387 -6.425 9.924 1.00 95.88 107 SER A N 1
ATOM 834 C CA . SER A 1 107 ? -2.444 -6.532 10.923 1.00 95.88 107 SER A CA 1
ATOM 835 C C . SER A 1 107 ? -1.909 -6.138 12.298 1.00 95.88 107 SER A C 1
ATOM 837 O O . SER A 1 107 ? -0.919 -6.693 12.773 1.00 95.88 107 SER A O 1
ATOM 839 N N . ASN A 1 108 ? -2.607 -5.221 12.958 1.00 97.75 108 ASN A N 1
ATOM 840 C CA . ASN A 1 108 ? -2.341 -4.772 14.318 1.00 97.75 108 ASN A CA 1
ATOM 841 C C . ASN A 1 108 ? -3.519 -5.152 15.216 1.00 97.75 108 ASN A C 1
ATOM 843 O O . ASN A 1 108 ? -4.672 -5.051 14.798 1.00 97.75 108 ASN A O 1
ATOM 847 N N . SER A 1 109 ? -3.239 -5.550 16.455 1.00 98.19 109 SER A N 1
ATOM 848 C CA . SER A 1 109 ? -4.269 -5.643 17.489 1.00 98.19 109 SER A CA 1
ATOM 849 C C . SER A 1 109 ? -4.569 -4.240 18.007 1.00 98.19 109 SER A C 1
ATOM 851 O O . SER A 1 109 ? -3.749 -3.642 18.700 1.00 98.19 109 SER A O 1
ATOM 853 N N . VAL A 1 110 ? -5.728 -3.711 17.623 1.00 98.44 110 VAL A N 1
ATOM 854 C CA . VAL A 1 110 ? -6.229 -2.403 18.043 1.00 98.44 110 VAL A CA 1
ATOM 855 C C . VAL A 1 110 ? -7.383 -2.634 19.000 1.00 98.44 110 VAL A C 1
ATOM 857 O O . VAL A 1 110 ? -8.374 -3.277 18.661 1.00 98.44 110 VAL A O 1
ATOM 860 N N . TYR A 1 111 ? -7.247 -2.115 20.207 1.00 98.31 111 TYR A N 1
ATOM 861 C CA . TYR A 1 111 ? -8.286 -2.157 21.214 1.00 98.31 111 TYR A CA 1
ATOM 862 C C . TYR A 1 111 ? -9.257 -1.011 20.991 1.00 98.31 111 TYR A C 1
ATOM 864 O O . TYR A 1 111 ? -8.832 0.095 20.657 1.00 98.31 111 TYR A O 1
ATOM 872 N N . TRP A 1 112 ? -10.544 -1.260 21.206 1.00 98.38 112 TRP A N 1
ATOM 873 C CA . TRP A 1 1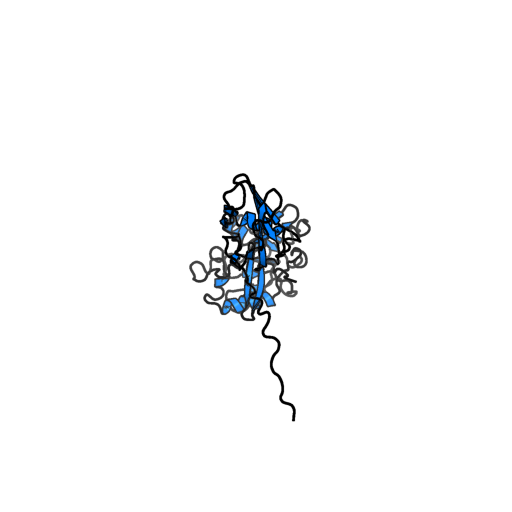12 ? -11.577 -0.239 21.124 1.00 98.38 112 TRP A CA 1
ATOM 874 C C . TRP A 1 112 ? -12.507 -0.273 22.334 1.00 98.38 112 TRP A C 1
ATOM 876 O O . TRP A 1 112 ? -12.763 -1.323 22.928 1.00 98.38 112 TRP A O 1
ATOM 886 N N . ASN A 1 113 ? -12.991 0.900 22.722 1.00 98.00 113 ASN A N 1
ATOM 887 C CA . ASN A 1 113 ? -14.001 1.075 23.758 1.00 98.00 113 ASN A CA 1
ATOM 888 C C . ASN A 1 113 ? -14.772 2.374 23.487 1.00 98.00 113 ASN A C 1
ATOM 890 O O . ASN A 1 113 ? -14.459 3.119 22.556 1.00 98.00 113 ASN A O 1
ATOM 894 N N . VAL A 1 114 ? -15.775 2.647 24.310 1.00 97.81 114 VAL A N 1
ATOM 895 C CA . VAL A 1 114 ? -16.582 3.861 24.238 1.00 97.81 114 VAL A CA 1
ATOM 896 C C . VAL A 1 114 ? -16.443 4.613 25.547 1.00 97.81 114 VAL A C 1
ATOM 898 O O . VAL A 1 114 ? -16.515 4.017 26.626 1.00 97.81 114 VAL 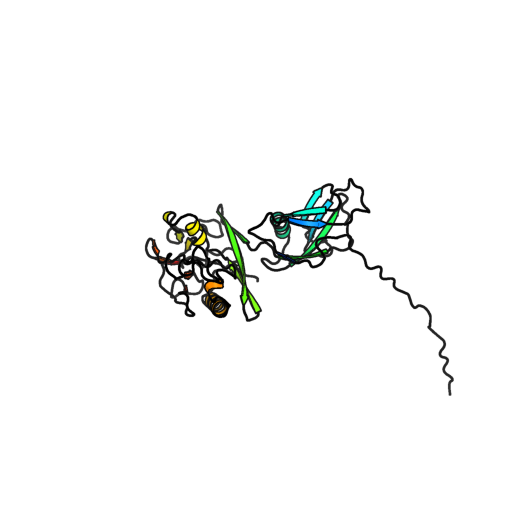A O 1
ATOM 901 N N . LYS A 1 115 ? -16.242 5.921 25.441 1.00 96.94 115 LYS A N 1
ATOM 902 C CA . LYS A 1 115 ? -16.137 6.837 26.571 1.00 96.94 115 LYS A CA 1
ATOM 903 C C . LYS A 1 115 ? -17.322 7.788 26.566 1.00 96.94 115 LYS A C 1
ATOM 905 O O . LYS A 1 115 ? -17.691 8.295 25.509 1.00 96.94 115 LYS A O 1
ATOM 910 N N . THR A 1 116 ? -17.921 8.005 27.722 1.00 97.00 116 THR A N 1
ATOM 911 C CA . THR A 1 116 ? -18.959 9.019 27.934 1.00 97.00 116 THR A CA 1
ATOM 912 C C . THR A 1 116 ? -18.339 10.411 28.072 1.00 97.00 116 THR A C 1
ATOM 914 O O . THR A 1 116 ? -17.135 10.556 28.298 1.00 97.00 116 THR A O 1
ATOM 917 N N . ASP A 1 117 ? -19.156 11.453 27.959 1.00 94.00 117 ASP A N 1
ATOM 918 C CA . ASP A 1 117 ? -18.756 12.848 28.192 1.00 94.00 117 ASP A CA 1
ATOM 919 C C . ASP A 1 117 ? -18.211 13.132 29.595 1.00 94.00 117 ASP A C 1
ATOM 921 O O . ASP A 1 117 ? -17.318 13.967 29.743 1.00 94.00 117 ASP A O 1
ATOM 925 N N . ASP A 1 118 ? -18.686 12.419 30.615 1.00 92.44 118 ASP A N 1
ATOM 926 C CA . ASP A 1 118 ? -18.132 12.474 31.975 1.00 92.44 118 ASP A CA 1
ATOM 927 C C . ASP A 1 118 ? -16.831 11.658 32.145 1.00 92.44 118 ASP A C 1
ATOM 929 O O . ASP A 1 118 ? -16.232 11.634 33.223 1.00 92.44 118 ASP A O 1
ATOM 933 N N . GLY A 1 119 ? -16.356 11.025 31.069 1.00 93.00 119 GLY A N 1
ATOM 934 C CA . GLY A 1 119 ? -15.069 10.344 30.990 1.00 93.00 119 GLY A CA 1
ATOM 935 C C . GLY A 1 119 ? -15.077 8.883 31.439 1.00 93.00 119 GLY A C 1
ATOM 936 O O . GLY A 1 119 ? -14.003 8.282 31.523 1.00 93.00 119 GLY A O 1
ATOM 937 N N . GLN A 1 120 ? -16.243 8.301 31.720 1.00 95.19 120 GLN A N 1
ATOM 938 C CA . GLN A 1 120 ? -16.370 6.902 32.116 1.00 95.19 120 GLN A CA 1
ATOM 939 C C . GLN A 1 120 ? -16.316 5.951 30.911 1.00 95.19 120 GLN A C 1
ATOM 941 O O . GLN A 1 120 ? -16.806 6.239 29.820 1.00 95.19 120 GLN A O 1
ATOM 946 N N . TRP A 1 121 ? -15.730 4.771 31.117 1.00 96.06 121 TRP A N 1
ATOM 947 C CA . TRP A 1 121 ? -15.724 3.711 30.110 1.00 96.06 121 TRP A CA 1
ATOM 948 C C . TRP A 1 121 ? -17.048 2.951 30.119 1.00 96.06 121 TRP A C 1
ATOM 950 O O . TRP A 1 121 ? -17.467 2.437 31.159 1.00 96.06 121 TRP A O 1
ATOM 960 N N . VAL A 1 122 ? -17.676 2.812 28.950 1.00 95.62 122 VAL A N 1
ATOM 961 C CA . VAL A 1 122 ? -18.921 2.048 28.790 1.00 95.62 122 VAL A CA 1
ATOM 962 C C . VAL A 1 122 ? -18.693 0.579 29.141 1.00 95.62 122 VAL A C 1
ATOM 964 O O . VAL A 1 122 ? -19.443 0.005 29.936 1.00 95.62 122 VAL A O 1
ATOM 967 N N . SER A 1 123 ? -17.647 -0.034 28.581 1.00 94.62 123 SER A N 1
ATOM 968 C CA . SER A 1 123 ? -17.262 -1.408 28.895 1.00 94.62 123 SER A CA 1
ATOM 969 C C . SER A 1 123 ? -16.056 -1.441 29.828 1.00 94.62 123 SER A C 1
ATOM 971 O O . SER A 1 123 ? -15.098 -0.689 29.664 1.00 94.62 123 SER A O 1
ATOM 973 N N . ARG A 1 124 ? -16.063 -2.373 30.787 1.00 92.00 124 ARG A N 1
ATOM 974 C CA . ARG A 1 124 ? -14.922 -2.606 31.692 1.00 92.00 124 ARG A CA 1
ATOM 975 C C . ARG A 1 124 ? -13.721 -3.244 30.994 1.00 92.00 124 ARG A C 1
ATOM 977 O O . ARG A 1 124 ? -12.613 -3.157 31.507 1.00 92.00 124 ARG A O 1
ATOM 984 N N . SER A 1 125 ? -13.955 -3.916 29.871 1.00 92.12 125 SER A N 1
ATOM 985 C CA . SER A 1 125 ? -12.921 -4.494 29.018 1.00 92.12 125 SER A CA 1
ATOM 986 C C . SER A 1 125 ? -13.074 -3.953 27.606 1.00 92.12 125 SER A C 1
ATOM 988 O O . SER A 1 125 ? -14.180 -3.968 27.057 1.00 92.12 125 SER A O 1
ATOM 990 N N . SER A 1 126 ? -11.961 -3.518 27.027 1.00 96.44 126 SER A N 1
ATOM 991 C CA . SER A 1 126 ? -11.881 -3.127 25.623 1.00 96.44 126 SER A CA 1
ATOM 992 C C . SER A 1 126 ? -12.114 -4.338 24.717 1.00 96.44 126 SER A C 1
ATOM 994 O O . SER A 1 126 ? -11.693 -5.449 25.044 1.00 96.44 126 SER A O 1
ATOM 996 N N . GLY A 1 127 ? -12.776 -4.122 23.585 1.00 96.94 127 GLY A N 1
ATOM 997 C CA . GLY A 1 127 ? -12.829 -5.094 22.498 1.00 96.94 127 GLY A CA 1
ATOM 998 C C . GLY A 1 127 ? -11.531 -5.043 21.703 1.00 96.94 127 GLY A C 1
ATOM 999 O O . GLY A 1 127 ? -10.821 -4.039 21.739 1.00 96.94 127 GLY A O 1
ATOM 1000 N N . VAL A 1 128 ? -11.214 -6.108 20.984 1.00 97.94 128 VAL A N 1
ATOM 1001 C CA . VAL A 1 128 ? -10.007 -6.229 20.167 1.00 97.94 128 VAL A CA 1
ATOM 1002 C C . VAL A 1 128 ? -10.404 -6.324 18.703 1.00 97.94 128 VAL A C 1
ATOM 1004 O O . VAL A 1 128 ? -11.270 -7.108 18.337 1.00 97.94 128 VAL A O 1
ATOM 1007 N N . LEU A 1 129 ? -9.741 -5.561 17.845 1.00 98.31 129 LEU A N 1
ATOM 1008 C CA . LEU A 1 129 ? -9.872 -5.633 16.394 1.00 98.31 129 LEU A CA 1
ATOM 1009 C C . LEU A 1 129 ? -8.512 -5.962 15.791 1.00 98.31 129 LEU A C 1
ATOM 1011 O O . LEU A 1 129 ? -7.482 -5.447 16.223 1.00 98.31 129 LEU A O 1
ATOM 1015 N N . ASN A 1 130 ? -8.508 -6.803 14.764 1.00 98.38 130 ASN A N 1
ATOM 1016 C CA . ASN A 1 130 ? -7.326 -7.065 13.953 1.00 98.38 130 ASN A CA 1
ATOM 1017 C C . ASN A 1 130 ? -7.371 -6.140 12.737 1.00 98.38 130 ASN A C 1
ATOM 1019 O O . ASN A 1 130 ? -7.977 -6.469 11.715 1.00 98.38 130 ASN A O 1
ATOM 1023 N N . MET A 1 131 ? -6.780 -4.955 12.876 1.00 98.19 131 MET A N 1
ATOM 1024 C CA . MET A 1 131 ? -6.882 -3.892 11.883 1.00 98.19 131 MET A CA 1
ATOM 1025 C C . MET A 1 131 ? -5.649 -3.835 10.989 1.00 98.19 131 MET A C 1
ATOM 1027 O O . MET A 1 131 ? -4.518 -3.776 11.467 1.00 98.19 131 MET A O 1
ATOM 1031 N N . THR A 1 132 ? -5.875 -3.820 9.679 1.00 98.00 132 THR A N 1
ATOM 1032 C CA . THR A 1 132 ? -4.868 -3.442 8.683 1.00 98.00 132 THR A CA 1
ATOM 1033 C C . THR A 1 132 ? -5.280 -2.107 8.095 1.00 98.00 132 THR A C 1
ATOM 1035 O O . THR A 1 132 ? -6.407 -1.958 7.621 1.00 98.00 132 THR A O 1
ATOM 1038 N N . GLU A 1 133 ? -4.374 -1.141 8.152 1.00 97.69 133 GLU A N 1
ATOM 1039 C CA . GLU A 1 133 ? -4.589 0.181 7.577 1.00 97.69 133 GLU A CA 1
ATOM 1040 C C . GLU A 1 133 ? -4.754 0.142 6.048 1.00 97.69 133 GLU A C 1
ATOM 1042 O O . GLU A 1 133 ? -4.551 -0.892 5.405 1.00 97.69 133 GLU A O 1
ATOM 1047 N N . MET A 1 134 ? -5.084 1.286 5.451 1.00 97.75 134 MET A N 1
ATOM 1048 C CA . MET A 1 134 ? -5.171 1.403 4.004 1.00 97.75 134 MET A CA 1
ATOM 1049 C C . MET A 1 134 ? -3.824 1.101 3.357 1.00 97.75 134 MET A C 1
ATOM 1051 O O . MET A 1 134 ? -2.779 1.641 3.727 1.00 97.75 134 MET A O 1
ATOM 1055 N N . MET A 1 135 ? -3.870 0.278 2.313 1.00 97.06 135 MET A N 1
ATOM 1056 C CA . MET A 1 135 ? -2.709 -0.108 1.515 1.00 97.06 135 MET A CA 1
ATOM 1057 C C . MET A 1 135 ? -2.286 1.021 0.562 1.00 97.06 135 MET A C 1
ATOM 1059 O O . MET A 1 135 ? -2.314 0.883 -0.661 1.00 97.06 135 MET A O 1
ATOM 1063 N N . ARG A 1 136 ? -1.910 2.166 1.144 1.00 97.00 136 ARG A N 1
ATOM 1064 C CA . ARG A 1 136 ? -1.490 3.387 0.454 1.00 97.00 136 ARG A CA 1
ATOM 1065 C C . ARG A 1 136 ? -0.305 4.056 1.135 1.00 97.00 136 ARG A C 1
ATOM 1067 O O . ARG A 1 136 ? -0.145 3.971 2.351 1.00 97.00 136 ARG A O 1
ATOM 1074 N N . PHE A 1 137 ? 0.484 4.767 0.346 1.00 97.38 137 PHE A N 1
ATOM 1075 C CA . PHE A 1 137 ? 1.563 5.636 0.791 1.00 97.38 137 PHE A CA 1
ATOM 1076 C C . PHE A 1 137 ? 1.288 7.060 0.315 1.00 97.38 137 PHE A C 1
ATOM 1078 O O . PHE A 1 137 ? 1.128 7.291 -0.883 1.00 97.38 137 PHE A O 1
ATOM 1085 N N . ILE A 1 138 ? 1.220 8.004 1.253 1.00 96.19 138 ILE A N 1
ATOM 1086 C CA . ILE A 1 138 ? 1.103 9.433 0.959 1.00 96.19 138 ILE A CA 1
ATOM 1087 C C . ILE A 1 138 ? 2.516 10.015 0.989 1.00 96.19 138 ILE A C 1
ATOM 1089 O O . ILE A 1 138 ? 3.074 10.256 2.057 1.00 96.19 138 ILE A O 1
ATOM 1093 N N . ASP A 1 139 ? 3.091 10.208 -0.192 1.00 97.75 139 ASP A N 1
ATOM 1094 C CA . ASP A 1 139 ? 4.413 10.797 -0.379 1.00 97.75 139 ASP A CA 1
ATOM 1095 C C . ASP A 1 139 ? 4.283 12.321 -0.401 1.00 97.75 139 ASP A C 1
ATOM 1097 O O . ASP A 1 139 ? 3.584 12.875 -1.256 1.00 97.75 139 ASP A O 1
ATOM 1101 N N . VAL A 1 140 ? 4.922 12.990 0.558 1.00 97.69 140 VAL A N 1
ATOM 1102 C CA . VAL A 1 140 ? 4.939 14.452 0.665 1.00 97.69 140 VAL A CA 1
ATOM 1103 C C . VAL A 1 140 ? 6.369 14.934 0.476 1.00 97.69 140 VAL A C 1
ATOM 1105 O O . VAL A 1 140 ? 7.243 14.602 1.274 1.00 97.69 140 VAL A O 1
ATOM 1108 N N . ARG A 1 141 ? 6.598 15.728 -0.571 1.00 97.44 141 ARG A N 1
ATOM 1109 C CA . ARG A 1 141 ? 7.909 16.251 -0.969 1.00 97.44 141 ARG A CA 1
ATOM 1110 C C . ARG A 1 141 ? 7.796 17.743 -1.248 1.00 97.44 141 ARG A C 1
ATOM 1112 O O . ARG A 1 141 ? 7.461 18.156 -2.355 1.00 97.44 141 ARG A O 1
ATOM 1119 N N . GLY A 1 142 ? 8.027 18.563 -0.227 1.00 96.25 142 GLY A N 1
ATOM 1120 C CA . GLY A 1 142 ? 7.745 19.997 -0.314 1.00 96.25 142 GLY A CA 1
ATOM 1121 C C . GLY A 1 142 ? 6.249 20.238 -0.541 1.00 96.25 142 GLY A C 1
ATOM 1122 O O . GLY A 1 142 ? 5.428 19.877 0.299 1.00 96.25 142 GLY A O 1
ATOM 1123 N N . ASP A 1 143 ? 5.901 20.832 -1.678 1.00 96.62 143 ASP A N 1
ATOM 1124 C CA . ASP A 1 143 ? 4.529 21.077 -2.132 1.00 96.62 143 ASP A CA 1
ATOM 1125 C C . ASP A 1 143 ? 3.924 19.920 -2.954 1.00 96.62 143 ASP A C 1
ATOM 1127 O O . ASP A 1 143 ? 2.717 19.916 -3.207 1.00 96.62 143 ASP A O 1
ATOM 1131 N N . GLU A 1 144 ? 4.708 18.901 -3.329 1.00 97.31 144 GLU A N 1
ATOM 1132 C CA . GLU A 1 144 ? 4.169 17.682 -3.939 1.00 97.31 144 GLU A CA 1
ATOM 1133 C C . GLU A 1 144 ? 3.528 16.785 -2.875 1.00 97.31 144 GLU A C 1
ATOM 1135 O O . GLU A 1 144 ? 4.181 16.364 -1.923 1.00 97.31 144 GLU A O 1
ATOM 1140 N N . LYS A 1 145 ? 2.255 16.431 -3.074 1.00 97.62 145 LYS A N 1
ATOM 1141 C CA . LYS A 1 145 ? 1.556 15.401 -2.298 1.00 97.62 145 LYS A CA 1
ATOM 1142 C C . LYS A 1 145 ? 0.960 14.374 -3.250 1.00 97.62 145 LYS A C 1
ATOM 1144 O O . LYS A 1 145 ? -0.017 14.657 -3.941 1.00 97.62 145 LYS A O 1
ATOM 1149 N N . ILE A 1 146 ? 1.541 13.178 -3.283 1.00 97.44 146 ILE A N 1
ATOM 1150 C CA . ILE A 1 146 ? 1.146 12.111 -4.205 1.00 97.44 146 ILE A CA 1
ATOM 1151 C C . ILE A 1 146 ? 0.786 10.868 -3.400 1.00 97.44 146 ILE A C 1
ATOM 1153 O O . ILE A 1 146 ? 1.554 10.413 -2.560 1.00 97.44 146 ILE A O 1
ATOM 1157 N N . THR A 1 147 ? -0.386 10.299 -3.672 1.00 96.56 147 THR A N 1
ATOM 1158 C CA . THR A 1 147 ? -0.782 9.012 -3.090 1.00 96.56 147 THR A CA 1
ATOM 1159 C C . THR A 1 147 ? -0.422 7.887 -4.054 1.00 96.56 147 THR A C 1
ATOM 1161 O O . THR A 1 147 ? -0.686 7.984 -5.257 1.00 96.56 147 THR A O 1
ATOM 1164 N N . TYR A 1 148 ? 0.199 6.837 -3.527 1.00 97.69 148 TYR A N 1
ATOM 1165 C CA . TYR A 1 148 ? 0.548 5.617 -4.245 1.00 97.69 148 TYR A CA 1
ATOM 1166 C C . TYR A 1 148 ? -0.116 4.420 -3.587 1.00 97.69 148 TYR A C 1
ATOM 1168 O O . TYR A 1 148 ? -0.159 4.328 -2.358 1.00 97.69 148 TYR A O 1
ATOM 1176 N N . ARG A 1 149 ? -0.578 3.472 -4.399 1.00 97.50 149 ARG A N 1
ATOM 1177 C CA . ARG A 1 149 ? -1.012 2.168 -3.892 1.00 97.50 149 ARG A CA 1
ATOM 1178 C C . ARG A 1 149 ? 0.191 1.381 -3.384 1.00 97.50 149 ARG A C 1
ATOM 1180 O O . ARG A 1 149 ? 1.293 1.477 -3.927 1.00 97.50 149 ARG A O 1
ATOM 1187 N N . VAL A 1 150 ? -0.034 0.592 -2.346 1.00 97.94 150 VAL A N 1
ATOM 1188 C CA . VAL A 1 150 ? 0.958 -0.278 -1.713 1.00 97.94 150 VAL A CA 1
ATOM 1189 C C . VAL A 1 150 ? 0.426 -1.703 -1.728 1.00 97.94 150 VAL A C 1
ATOM 1191 O O . VAL A 1 150 ? -0.780 -1.926 -1.688 1.00 97.94 150 VAL A O 1
ATOM 1194 N N . VAL A 1 151 ? 1.312 -2.689 -1.784 1.00 97.75 151 VAL A N 1
ATOM 1195 C CA . VAL A 1 151 ? 0.922 -4.090 -1.666 1.00 97.75 151 VAL A CA 1
ATOM 1196 C C . VAL A 1 151 ? 1.951 -4.887 -0.886 1.00 97.75 151 VAL A C 1
ATOM 1198 O O . VAL A 1 151 ? 3.150 -4.669 -1.022 1.00 97.75 151 VAL A O 1
ATOM 1201 N N . ARG A 1 152 ? 1.485 -5.827 -0.063 1.00 97.44 152 ARG A N 1
ATOM 1202 C CA . ARG A 1 152 ? 2.349 -6.827 0.561 1.00 97.44 152 ARG A CA 1
ATOM 1203 C C . ARG A 1 152 ? 2.355 -8.076 -0.310 1.00 97.44 152 ARG A C 1
ATOM 1205 O O . ARG A 1 152 ? 1.302 -8.673 -0.519 1.00 97.44 152 ARG A O 1
ATOM 1212 N N . ILE A 1 153 ? 3.531 -8.464 -0.788 1.00 97.75 153 ILE A N 1
ATOM 1213 C CA . ILE A 1 153 ? 3.741 -9.709 -1.529 1.00 97.75 153 ILE A CA 1
ATOM 1214 C C . ILE A 1 153 ? 4.296 -10.747 -0.564 1.00 97.75 153 ILE A C 1
ATOM 1216 O O . ILE A 1 153 ? 5.282 -10.483 0.124 1.00 97.75 153 ILE A O 1
ATOM 1220 N N . PHE A 1 154 ? 3.639 -11.902 -0.503 1.00 96.12 154 PHE A N 1
ATOM 1221 C CA . PHE A 1 154 ? 4.070 -13.053 0.282 1.00 96.12 154 PHE A CA 1
ATOM 1222 C C . PHE A 1 154 ? 4.798 -14.035 -0.625 1.00 96.12 154 PHE A C 1
ATOM 1224 O O . PHE A 1 154 ? 4.324 -14.324 -1.721 1.00 96.12 154 PHE A O 1
ATOM 1231 N N . TYR A 1 155 ? 5.925 -14.546 -0.147 1.00 96.69 155 TYR A N 1
ATOM 1232 C CA . TYR A 1 155 ? 6.748 -15.511 -0.861 1.00 96.69 155 TYR A CA 1
ATOM 1233 C C . TYR A 1 155 ? 6.555 -16.911 -0.276 1.00 96.69 155 TYR A C 1
ATOM 1235 O O . TYR A 1 155 ? 6.181 -17.086 0.890 1.00 96.69 155 TYR A O 1
ATOM 1243 N N . SER A 1 156 ? 6.839 -17.925 -1.086 1.00 95.75 156 SER A N 1
ATOM 1244 C CA . SER A 1 156 ? 6.742 -19.341 -0.718 1.00 95.75 156 SER A CA 1
ATOM 1245 C C . SER A 1 156 ? 7.616 -19.729 0.486 1.00 95.75 156 SER A C 1
ATOM 1247 O O . SER A 1 156 ? 7.282 -20.659 1.227 1.00 95.75 156 SER A O 1
ATOM 1249 N N . ASP A 1 157 ? 8.689 -18.980 0.750 1.00 95.44 157 ASP A N 1
ATOM 1250 C CA . ASP A 1 157 ? 9.572 -19.139 1.913 1.00 95.44 157 ASP A CA 1
ATOM 1251 C C . ASP A 1 157 ? 9.014 -18.532 3.219 1.00 95.44 157 ASP A C 1
ATOM 1253 O O . ASP A 1 157 ? 9.689 -18.549 4.251 1.00 95.44 157 ASP A O 1
ATOM 1257 N N . LYS A 1 158 ? 7.761 -18.054 3.196 1.00 94.19 158 LYS A N 1
ATOM 1258 C CA . LYS A 1 158 ? 7.042 -17.391 4.300 1.00 94.19 158 LYS A CA 1
ATOM 1259 C C . LYS A 1 158 ? 7.562 -15.997 4.645 1.00 94.19 158 LYS A C 1
ATOM 1261 O O . LYS A 1 158 ? 7.097 -15.410 5.625 1.00 94.19 158 LYS A O 1
ATOM 1266 N N . THR A 1 159 ? 8.488 -15.450 3.862 1.00 95.69 159 THR A N 1
ATOM 1267 C CA . THR A 1 159 ? 8.827 -14.031 3.940 1.00 95.69 159 THR A CA 1
ATOM 1268 C C . THR A 1 159 ? 7.782 -13.197 3.202 1.00 95.69 159 THR A C 1
ATOM 1270 O O . THR A 1 159 ? 6.920 -13.700 2.476 1.00 95.69 159 THR A O 1
ATOM 1273 N N . SER A 1 160 ? 7.820 -11.887 3.419 1.00 96.69 160 SER A N 1
ATOM 1274 C CA . SER A 1 160 ? 7.001 -10.950 2.663 1.00 96.69 160 SER A CA 1
ATOM 1275 C C . SER A 1 160 ? 7.714 -9.618 2.548 1.00 96.69 160 SER A C 1
ATOM 1277 O O . SER A 1 160 ? 8.509 -9.274 3.421 1.00 96.69 160 SER A O 1
ATOM 1279 N N . LEU A 1 161 ? 7.401 -8.876 1.493 1.00 97.81 161 LEU A N 1
ATOM 1280 C CA . LEU A 1 161 ? 7.884 -7.517 1.289 1.00 97.81 161 LEU A CA 1
ATOM 1281 C C . LEU A 1 161 ? 6.705 -6.601 0.980 1.00 97.81 161 LEU A C 1
ATOM 1283 O O . LEU A 1 161 ? 5.752 -6.999 0.304 1.00 97.81 161 LEU A O 1
ATOM 1287 N N . VAL A 1 162 ? 6.782 -5.364 1.462 1.00 98.25 162 VAL A N 1
ATOM 1288 C CA . VAL A 1 162 ? 5.806 -4.316 1.164 1.00 98.25 162 VAL A CA 1
ATOM 1289 C C . VAL A 1 162 ? 6.342 -3.437 0.043 1.00 98.25 162 VAL A C 1
ATOM 1291 O O . VAL A 1 162 ? 7.365 -2.772 0.191 1.00 98.25 162 VAL A O 1
ATOM 1294 N N . TRP A 1 163 ? 5.632 -3.437 -1.077 1.00 98.56 163 TRP A N 1
ATOM 1295 C CA . TRP A 1 163 ? 6.001 -2.772 -2.314 1.00 98.56 163 TRP A CA 1
ATOM 1296 C C . TRP A 1 163 ? 5.091 -1.589 -2.600 1.00 98.56 163 TRP A C 1
ATOM 1298 O O . TRP A 1 163 ? 3.878 -1.647 -2.404 1.00 98.56 163 TRP A O 1
ATOM 1308 N N . LEU A 1 164 ? 5.668 -0.539 -3.167 1.00 98.12 164 LEU A N 1
ATOM 1309 C CA . LEU A 1 164 ? 4.910 0.469 -3.884 1.00 98.12 164 LEU A CA 1
ATOM 1310 C C . LEU A 1 164 ? 4.385 -0.166 -5.186 1.00 98.12 164 LEU A C 1
ATOM 1312 O O . LEU A 1 164 ? 5.152 -0.647 -6.022 1.00 98.12 164 LEU A O 1
ATOM 1316 N N . ALA A 1 165 ? 3.061 -0.221 -5.312 1.00 97.69 165 ALA A N 1
ATOM 1317 C CA . ALA A 1 165 ? 2.355 -0.916 -6.385 1.00 97.69 165 ALA A CA 1
ATOM 1318 C C . ALA A 1 165 ? 2.123 -0.032 -7.620 1.00 97.69 165 ALA A C 1
ATOM 1320 O O . ALA A 1 165 ? 1.667 -0.507 -8.651 1.00 97.69 165 ALA A O 1
ATOM 1321 N N . ASP A 1 166 ? 2.415 1.257 -7.538 1.00 97.19 166 ASP A N 1
ATOM 1322 C CA . ASP A 1 166 ? 2.390 2.165 -8.684 1.00 97.19 166 ASP A CA 1
ATOM 1323 C C . ASP A 1 166 ? 3.815 2.408 -9.197 1.00 97.19 166 ASP A C 1
ATOM 1325 O O . ASP A 1 166 ? 4.774 2.007 -8.559 1.00 97.19 166 ASP A O 1
ATOM 1329 N N . ASN A 1 167 ? 4.004 3.087 -10.327 1.00 97.81 167 ASN A N 1
ATOM 1330 C CA . ASN A 1 167 ? 5.304 3.708 -10.599 1.00 97.81 167 ASN A CA 1
ATOM 1331 C C . ASN A 1 167 ? 5.388 5.060 -9.875 1.00 97.81 167 ASN A C 1
ATOM 1333 O O . ASN A 1 167 ? 4.383 5.767 -9.740 1.00 97.81 167 ASN A O 1
ATOM 1337 N N . LEU A 1 168 ? 6.587 5.436 -9.425 1.00 98.06 168 LEU A N 1
ATOM 1338 C CA . LEU A 1 168 ? 6.832 6.733 -8.801 1.00 98.06 168 LEU A CA 1
ATOM 1339 C C . LEU A 1 168 ? 6.574 7.879 -9.800 1.00 98.06 168 LEU A C 1
ATOM 1341 O O . LEU A 1 168 ? 6.865 7.778 -10.993 1.00 98.06 168 LEU A O 1
ATOM 1345 N N . ARG A 1 169 ? 5.991 8.970 -9.296 1.00 98.06 169 ARG A N 1
ATOM 1346 C CA . ARG A 1 169 ? 5.567 10.155 -10.064 1.00 98.06 169 ARG A CA 1
ATOM 1347 C C . ARG A 1 169 ? 6.202 11.460 -9.571 1.00 98.06 169 ARG A C 1
ATOM 1349 O O . ARG A 1 169 ? 5.905 12.515 -10.121 1.00 98.06 169 ARG A O 1
ATOM 1356 N N . ALA A 1 170 ? 7.031 11.393 -8.532 1.00 97.81 170 ALA A N 1
ATOM 1357 C CA . ALA A 1 170 ? 7.637 12.549 -7.884 1.00 97.81 170 ALA A CA 1
ATOM 1358 C C . ALA A 1 170 ? 8.593 13.302 -8.817 1.00 97.81 170 ALA A C 1
ATOM 1360 O O . ALA A 1 170 ? 9.328 12.683 -9.591 1.00 97.81 170 ALA A O 1
ATOM 1361 N N . THR A 1 171 ? 8.618 14.626 -8.704 1.00 97.88 171 THR A N 1
ATOM 1362 C CA . THR A 1 171 ? 9.594 15.485 -9.395 1.00 97.88 171 THR A CA 1
ATOM 1363 C C . THR A 1 171 ? 10.480 16.255 -8.419 1.00 97.88 171 THR A C 1
ATOM 1365 O O . THR A 1 171 ? 11.356 17.009 -8.837 1.00 97.88 171 THR A O 1
ATOM 1368 N N . LYS A 1 172 ? 10.308 15.982 -7.121 1.00 98.31 172 LYS A N 1
ATOM 1369 C CA . LYS A 1 172 ? 11.143 16.459 -6.021 1.00 98.31 172 LYS A CA 1
ATOM 1370 C C . LYS A 1 172 ? 11.818 15.314 -5.271 1.00 98.31 172 LYS A C 1
ATOM 1372 O O . LYS A 1 172 ? 11.336 14.174 -5.249 1.00 98.31 172 LYS A O 1
ATOM 1377 N N . TYR A 1 173 ? 12.937 15.621 -4.629 1.00 98.00 173 TYR A N 1
ATOM 1378 C CA . TYR A 1 173 ? 13.561 14.756 -3.634 1.00 98.00 173 TYR A CA 1
ATOM 1379 C C . TYR A 1 173 ? 12.741 14.735 -2.340 1.00 98.00 173 TYR A C 1
ATOM 1381 O O . TYR A 1 173 ? 11.842 15.548 -2.130 1.00 98.00 173 TYR A O 1
ATOM 1389 N N . ALA A 1 174 ? 13.040 13.783 -1.456 1.00 96.00 174 ALA A N 1
ATOM 1390 C CA . ALA A 1 174 ? 12.313 13.619 -0.196 1.00 96.00 174 ALA A CA 1
ATOM 1391 C C . ALA A 1 174 ? 12.442 14.823 0.760 1.00 96.00 174 ALA A C 1
ATOM 1393 O O . ALA A 1 174 ? 11.614 14.983 1.652 1.00 96.00 174 ALA A O 1
ATOM 1394 N N . ASP A 1 175 ? 13.454 15.674 0.575 1.00 96.00 175 ASP A N 1
ATOM 1395 C CA . ASP A 1 175 ? 13.626 16.932 1.311 1.00 96.00 175 ASP A CA 1
ATOM 1396 C C . ASP A 1 175 ? 12.820 18.108 0.718 1.00 96.00 175 ASP A C 1
ATOM 1398 O O . ASP A 1 175 ? 12.819 19.204 1.278 1.00 96.00 175 ASP A O 1
ATOM 1402 N N . GLY A 1 176 ? 12.108 17.881 -0.392 1.00 97.44 176 GLY A N 1
ATOM 1403 C CA . GLY A 1 176 ? 11.284 18.867 -1.089 1.00 97.44 176 GLY A CA 1
ATOM 1404 C C . GLY A 1 176 ? 12.014 19.703 -2.142 1.00 97.44 176 GLY A C 1
ATOM 1405 O O . GLY A 1 176 ? 11.370 20.531 -2.790 1.00 97.44 176 GLY A O 1
ATOM 1406 N N . THR A 1 177 ? 13.318 19.497 -2.342 1.00 98.00 177 THR A N 1
ATOM 1407 C CA . THR A 1 177 ? 14.074 20.160 -3.415 1.00 98.00 177 THR A CA 1
ATOM 1408 C C . THR A 1 177 ? 13.732 19.571 -4.784 1.00 98.00 177 THR A C 1
ATOM 1410 O O . THR A 1 177 ? 13.384 18.395 -4.899 1.00 98.00 177 THR A O 1
ATOM 1413 N N . ASP A 1 178 ? 13.799 20.391 -5.835 1.00 98.19 178 ASP A N 1
ATOM 1414 C CA . ASP A 1 178 ? 13.521 19.940 -7.201 1.00 98.19 178 ASP A CA 1
ATOM 1415 C C . ASP A 1 178 ? 14.583 18.947 -7.681 1.00 98.19 178 ASP A C 1
ATOM 1417 O O . ASP A 1 178 ? 15.781 19.156 -7.482 1.00 98.19 178 ASP A O 1
ATOM 1421 N N . ILE A 1 179 ? 14.145 17.889 -8.366 1.00 98.19 179 ILE A N 1
ATOM 1422 C CA . ILE A 1 179 ? 15.057 17.013 -9.101 1.00 98.19 179 ILE A CA 1
ATOM 1423 C C . ILE A 1 179 ? 15.512 17.758 -10.355 1.00 98.19 179 ILE A C 1
ATOM 1425 O O . ILE A 1 179 ? 14.713 18.357 -11.077 1.00 98.19 179 ILE A O 1
ATOM 1429 N N . GLU A 1 180 ? 16.805 17.704 -10.645 1.00 97.06 180 GLU A N 1
ATOM 1430 C CA . GLU A 1 180 ? 17.379 18.355 -11.813 1.00 97.06 180 GLU A CA 1
ATOM 1431 C C . GLU A 1 180 ? 16.820 17.753 -13.117 1.00 97.06 180 GLU A C 1
ATOM 1433 O O . GLU A 1 180 ? 16.596 16.548 -13.227 1.00 97.06 180 GLU A O 1
ATOM 1438 N N . ALA A 1 181 ? 16.602 18.578 -14.146 1.00 93.50 181 ALA A N 1
ATOM 1439 C CA . ALA A 1 181 ? 15.942 18.147 -15.387 1.00 93.50 181 ALA A CA 1
ATOM 1440 C C . ALA A 1 181 ? 16.692 17.038 -16.155 1.00 93.50 181 ALA A C 1
ATOM 1442 O O . ALA A 1 181 ? 16.094 16.327 -16.957 1.00 93.50 181 ALA A O 1
ATOM 1443 N N . ASN A 1 182 ? 17.997 16.886 -15.921 1.00 94.12 182 ASN A N 1
ATOM 1444 C CA . ASN A 1 182 ? 18.829 15.813 -16.467 1.00 94.12 182 ASN A CA 1
ATOM 1445 C C . ASN A 1 182 ? 18.775 14.516 -15.641 1.00 94.12 182 ASN A C 1
ATOM 1447 O O . ASN A 1 182 ? 19.400 13.537 -16.033 1.00 94.12 182 ASN A O 1
ATOM 1451 N N . ASN A 1 183 ? 18.045 14.498 -14.526 1.00 96.19 183 ASN A N 1
ATOM 1452 C CA . ASN A 1 183 ? 17.936 13.352 -13.628 1.00 96.19 183 ASN A CA 1
ATOM 1453 C C . ASN A 1 183 ? 16.578 12.641 -13.711 1.00 96.19 183 ASN A C 1
ATOM 1455 O O . ASN A 1 183 ? 16.384 11.605 -13.072 1.00 96.19 183 ASN A O 1
ATOM 1459 N N . PHE A 1 184 ? 15.638 13.142 -14.517 1.00 96.56 184 PHE A N 1
ATOM 1460 C CA . PHE A 1 184 ? 14.377 12.453 -14.767 1.00 96.56 184 PHE A CA 1
ATOM 1461 C C . PHE A 1 184 ? 13.741 12.824 -16.110 1.00 96.56 184 PHE A C 1
ATOM 1463 O O . PHE A 1 184 ? 14.001 13.875 -16.692 1.00 96.56 184 PHE A O 1
ATOM 1470 N N . LYS A 1 185 ? 12.821 11.976 -16.572 1.00 97.19 185 LYS A N 1
ATOM 1471 C CA . LYS A 1 185 ? 11.985 12.210 -17.748 1.00 97.19 185 LYS A CA 1
ATOM 1472 C C . LYS A 1 185 ? 10.538 11.858 -17.420 1.00 97.19 185 LYS A C 1
ATOM 1474 O O . LYS A 1 185 ? 10.234 10.731 -17.036 1.00 97.19 185 LYS A O 1
ATOM 1479 N N . LYS A 1 186 ? 9.626 12.824 -17.562 1.00 97.06 186 LYS A N 1
ATOM 1480 C CA . LYS A 1 186 ? 8.183 12.576 -17.397 1.00 97.06 186 LYS A CA 1
ATOM 1481 C C . LYS A 1 186 ? 7.648 11.767 -18.575 1.00 97.06 186 LYS A C 1
ATOM 1483 O O . LYS A 1 186 ? 8.042 12.009 -19.719 1.00 97.06 186 LYS A O 1
ATOM 1488 N N . THR A 1 187 ? 6.679 10.896 -18.308 1.00 96.50 187 THR A N 1
ATOM 1489 C CA . THR A 1 187 ? 5.844 10.323 -19.368 1.00 96.50 187 THR A CA 1
ATOM 1490 C C . THR A 1 187 ? 5.162 11.457 -20.158 1.00 96.50 187 THR A C 1
ATOM 1492 O O . THR A 1 187 ? 4.562 12.341 -19.539 1.00 96.50 187 THR A O 1
ATOM 1495 N N . PRO A 1 188 ? 5.247 11.481 -21.504 1.00 95.25 188 PRO A N 1
ATOM 1496 C CA . PRO A 1 188 ? 4.658 12.551 -22.307 1.00 95.25 188 PRO A CA 1
ATOM 1497 C C . PRO A 1 188 ? 3.139 12.654 -22.145 1.00 95.25 188 PRO A C 1
ATOM 1499 O O . PRO A 1 188 ? 2.429 11.653 -22.240 1.00 95.25 188 PRO A O 1
ATOM 1502 N N . ALA A 1 189 ? 2.627 13.880 -22.005 1.00 96.38 189 ALA A N 1
ATOM 1503 C CA . ALA A 1 189 ? 1.187 14.143 -21.916 1.00 96.38 189 ALA A CA 1
ATOM 1504 C C . ALA A 1 189 ? 0.403 13.652 -23.149 1.00 96.38 189 ALA A C 1
ATOM 1506 O O . ALA A 1 189 ? -0.766 13.292 -23.038 1.00 96.38 189 ALA A O 1
ATOM 1507 N N . SER A 1 190 ? 1.059 13.567 -24.313 1.00 95.19 190 SER A N 1
ATOM 1508 C CA . SER A 1 190 ? 0.479 13.032 -25.551 1.00 95.19 190 SER A CA 1
ATOM 1509 C C . SER A 1 190 ? 0.059 11.561 -25.460 1.00 95.19 190 SER A C 1
ATOM 1511 O O . SER A 1 190 ? -0.715 11.109 -26.300 1.00 95.19 190 SER A O 1
ATOM 1513 N N . LEU A 1 191 ? 0.529 10.811 -24.456 1.00 92.81 191 LEU A N 1
ATOM 1514 C CA . LEU A 1 191 ? 0.128 9.420 -24.225 1.00 92.81 191 LEU A CA 1
ATOM 1515 C C . LEU A 1 191 ? -1.199 9.280 -23.456 1.00 92.81 191 LEU A C 1
ATOM 1517 O O . LEU A 1 191 ? -1.705 8.161 -23.329 1.00 92.81 191 LEU A O 1
ATOM 1521 N N . GLY A 1 192 ? -1.769 10.396 -22.989 1.00 95.75 192 GLY A N 1
ATOM 1522 C CA . GLY A 1 192 ? -3.022 10.455 -22.238 1.00 95.75 192 GLY A CA 1
ATOM 1523 C C . GLY A 1 192 ? -2.830 10.346 -20.724 1.00 95.75 192 GLY A C 1
ATOM 1524 O O . GLY A 1 192 ? -1.882 9.727 -20.239 1.00 95.75 192 GLY A O 1
ATOM 1525 N N . GLU A 1 193 ? -3.756 10.939 -19.967 1.00 95.56 193 GLU A N 1
ATOM 1526 C CA . GLU A 1 193 ? -3.670 11.063 -18.502 1.00 95.56 193 GLU A CA 1
ATOM 1527 C C . GLU A 1 193 ? -3.521 9.715 -17.785 1.00 95.56 193 GLU A C 1
ATOM 1529 O O . GLU A 1 193 ? -2.715 9.598 -16.862 1.00 95.56 193 GLU A O 1
ATOM 1534 N N . GLY A 1 194 ? -4.234 8.682 -18.248 1.00 95.25 194 GLY A N 1
ATOM 1535 C CA . GLY A 1 194 ? -4.143 7.328 -17.695 1.00 95.25 194 GLY A CA 1
ATOM 1536 C C . GLY A 1 194 ? -2.722 6.765 -17.759 1.00 95.25 194 GLY A C 1
ATOM 1537 O O . GLY A 1 194 ? -2.160 6.371 -16.736 1.00 95.25 194 GLY A O 1
ATOM 1538 N N . ARG A 1 195 ? -2.079 6.836 -18.935 1.00 94.94 195 ARG A N 1
ATOM 1539 C CA . ARG A 1 195 ? -0.683 6.401 -19.104 1.00 94.94 195 ARG A CA 1
ATOM 1540 C C . ARG A 1 195 ? 0.286 7.292 -18.347 1.00 94.94 195 ARG A C 1
ATOM 1542 O O . ARG A 1 195 ? 1.203 6.768 -17.733 1.00 94.94 195 ARG A O 1
ATOM 1549 N N . VAL A 1 196 ? 0.082 8.609 -18.324 1.00 96.19 196 VAL A N 1
ATOM 1550 C CA . VAL A 1 196 ? 0.920 9.516 -17.518 1.00 96.19 196 VAL A CA 1
ATOM 1551 C C . VAL A 1 196 ? 0.893 9.113 -16.039 1.00 96.19 196 VAL A C 1
ATOM 1553 O O . VAL A 1 196 ? 1.944 9.046 -15.402 1.00 96.19 196 VAL A O 1
ATOM 1556 N N . LYS A 1 197 ? -0.285 8.779 -15.500 1.00 95.75 197 LYS A N 1
ATOM 1557 C CA . LYS A 1 197 ? -0.443 8.337 -14.109 1.00 95.75 197 LYS A CA 1
ATOM 1558 C C . LYS A 1 197 ? 0.162 6.951 -13.857 1.00 95.75 197 LYS A C 1
ATOM 1560 O O . LYS A 1 197 ? 0.830 6.768 -12.837 1.00 95.75 197 LYS A O 1
ATOM 1565 N N . ALA A 1 198 ? -0.079 5.994 -14.752 1.00 95.69 198 ALA A N 1
ATOM 1566 C CA . ALA A 1 198 ? 0.363 4.609 -14.600 1.00 95.69 198 ALA A CA 1
ATOM 1567 C C . ALA A 1 198 ? 1.870 4.437 -14.838 1.00 95.69 198 ALA A C 1
ATOM 1569 O O . ALA A 1 198 ? 2.554 3.778 -14.058 1.00 95.69 198 ALA A O 1
ATOM 1570 N N . TYR A 1 199 ? 2.404 5.058 -15.893 1.00 96.31 199 TYR A N 1
ATOM 1571 C CA . TYR A 1 199 ? 3.813 4.945 -16.270 1.00 96.31 199 TYR A CA 1
ATOM 1572 C C . TYR A 1 199 ? 4.708 5.782 -15.363 1.00 96.31 199 TYR A C 1
ATOM 1574 O O . TYR A 1 199 ? 5.812 5.347 -15.038 1.00 96.31 199 TYR A O 1
ATOM 1582 N N . GLY A 1 200 ? 4.213 6.939 -14.918 1.00 96.75 200 GLY A N 1
ATOM 1583 C CA . GLY A 1 200 ? 4.901 7.817 -13.985 1.00 96.75 200 GLY A CA 1
ATOM 1584 C C . GLY A 1 200 ? 6.113 8.514 -14.594 1.00 96.75 200 GLY A C 1
ATOM 1585 O O . GLY A 1 200 ? 6.052 9.055 -15.704 1.00 96.75 200 GLY A O 1
ATOM 1586 N N . VAL A 1 201 ? 7.195 8.562 -13.825 1.00 97.44 201 VAL A N 1
ATOM 1587 C CA . VAL A 1 201 ? 8.446 9.234 -14.181 1.00 97.44 201 VAL A CA 1
ATOM 1588 C C . VAL A 1 201 ? 9.572 8.209 -14.288 1.00 97.44 201 VAL A C 1
ATOM 1590 O O . VAL A 1 201 ? 9.648 7.257 -13.510 1.00 97.44 201 VAL A O 1
ATOM 1593 N N . HIS A 1 202 ? 10.465 8.429 -15.249 1.00 97.31 202 HIS A N 1
ATOM 1594 C CA . HIS A 1 202 ? 11.673 7.639 -15.452 1.00 97.31 202 HIS A CA 1
ATOM 1595 C C . HIS A 1 202 ? 12.858 8.387 -14.859 1.00 97.31 202 HIS A C 1
ATOM 1597 O O . HIS A 1 202 ? 13.128 9.520 -15.252 1.00 97.31 202 HIS A O 1
ATOM 1603 N N . TYR A 1 203 ? 13.561 7.764 -13.922 1.00 96.56 203 TYR A N 1
ATOM 1604 C CA . TYR A 1 203 ? 14.625 8.402 -13.152 1.00 96.56 203 TYR A CA 1
ATOM 1605 C C . TYR A 1 203 ? 15.993 7.932 -13.623 1.00 96.56 203 TYR A C 1
ATOM 1607 O O . TYR A 1 203 ? 16.175 6.753 -13.937 1.00 96.56 203 TYR A O 1
ATOM 1615 N N . HIS A 1 204 ? 16.945 8.861 -13.658 1.00 94.50 204 HIS A N 1
ATOM 1616 C CA . HIS A 1 204 ? 18.342 8.556 -13.927 1.00 94.50 204 HIS A CA 1
ATOM 1617 C C . HIS A 1 204 ? 18.924 7.703 -12.794 1.00 94.50 204 HIS A C 1
ATOM 1619 O O . HIS A 1 204 ? 18.564 7.857 -11.626 1.00 94.50 204 HIS A O 1
ATOM 1625 N N . TYR A 1 205 ? 19.848 6.806 -13.117 1.00 89.44 205 TYR A N 1
ATOM 1626 C CA . TYR A 1 205 ? 20.450 5.909 -12.125 1.00 89.44 205 TYR A CA 1
ATOM 1627 C C . TYR A 1 205 ? 21.346 6.645 -11.113 1.00 89.44 205 TYR A C 1
ATOM 1629 O O . TYR A 1 205 ? 21.532 6.151 -10.003 1.00 89.44 205 TYR A O 1
ATOM 1637 N N . ASP A 1 206 ? 21.836 7.843 -11.446 1.00 90.94 206 ASP A N 1
ATOM 1638 C CA . ASP A 1 206 ? 22.675 8.669 -10.558 1.00 90.94 206 ASP A CA 1
ATOM 1639 C C . ASP A 1 206 ? 21.949 9.198 -9.314 1.00 90.94 206 ASP A C 1
ATOM 1641 O O . ASP A 1 206 ? 22.601 9.671 -8.387 1.00 90.94 206 ASP A O 1
ATOM 1645 N N . ILE A 1 207 ? 20.613 9.135 -9.274 1.00 92.94 207 ILE A N 1
ATOM 1646 C CA . ILE A 1 207 ? 19.827 9.621 -8.129 1.00 92.94 207 ILE A CA 1
ATOM 1647 C C . ILE A 1 207 ? 19.244 8.498 -7.267 1.00 92.94 207 ILE A C 1
ATOM 1649 O O . ILE A 1 207 ? 18.425 8.748 -6.378 1.00 92.94 207 ILE A O 1
ATOM 1653 N N . ARG A 1 208 ? 19.633 7.245 -7.528 1.00 89.75 208 ARG A N 1
ATOM 1654 C CA . ARG A 1 208 ? 19.090 6.056 -6.850 1.00 89.75 208 ARG A CA 1
ATOM 1655 C C . ARG A 1 208 ? 19.285 6.074 -5.328 1.00 89.75 208 ARG A C 1
ATOM 1657 O O . ARG A 1 208 ? 18.463 5.530 -4.598 1.00 89.75 208 ARG A O 1
ATOM 1664 N N . ASP A 1 209 ? 20.331 6.737 -4.850 1.00 89.19 209 ASP A N 1
ATOM 1665 C CA . ASP A 1 209 ? 20.661 6.911 -3.433 1.00 89.19 209 ASP A CA 1
ATOM 1666 C C . ASP A 1 209 ? 19.915 8.083 -2.766 1.00 89.19 209 ASP A C 1
ATOM 1668 O O . ASP A 1 209 ? 19.936 8.202 -1.542 1.00 89.19 209 ASP A O 1
ATOM 1672 N N . LYS A 1 210 ? 19.227 8.928 -3.546 1.00 93.06 210 LYS A N 1
ATOM 1673 C CA . LYS A 1 210 ? 18.566 10.161 -3.074 1.00 93.06 210 LYS A CA 1
ATOM 1674 C C . LYS A 1 210 ? 17.051 10.168 -3.253 1.00 93.06 210 LYS A C 1
ATOM 1676 O O . LYS A 1 210 ? 16.350 10.917 -2.577 1.00 93.06 210 LYS A O 1
ATOM 1681 N N . ILE A 1 211 ? 16.526 9.375 -4.189 1.00 95.56 211 ILE A N 1
ATOM 1682 C CA . ILE A 1 211 ? 15.120 9.469 -4.612 1.00 95.56 211 ILE A CA 1
ATOM 1683 C C . ILE A 1 211 ? 14.125 8.856 -3.613 1.00 95.56 211 ILE A C 1
ATOM 1685 O O . ILE A 1 211 ? 12.941 9.216 -3.620 1.00 95.56 211 ILE A O 1
ATOM 1689 N N . ALA A 1 212 ? 14.585 7.921 -2.779 1.00 96.75 212 ALA A N 1
ATOM 1690 C CA . ALA A 1 212 ? 13.746 7.206 -1.827 1.00 96.75 212 ALA A CA 1
ATOM 1691 C C . ALA A 1 212 ? 13.538 8.021 -0.534 1.00 96.75 212 ALA A C 1
ATOM 1693 O O . ALA A 1 212 ? 14.513 8.481 0.063 1.00 96.75 212 ALA A O 1
ATOM 1694 N N . PRO A 1 213 ? 12.289 8.195 -0.065 1.00 96.44 213 PRO A N 1
ATOM 1695 C CA . PRO A 1 213 ? 12.020 8.847 1.209 1.00 96.44 213 PRO A CA 1
ATOM 1696 C C . PRO A 1 213 ? 12.389 7.946 2.392 1.00 96.44 213 PRO A C 1
ATOM 1698 O O . PRO A 1 213 ? 12.559 6.733 2.261 1.00 96.44 213 PRO A O 1
ATOM 1701 N N . LYS A 1 214 ? 12.472 8.538 3.589 1.00 94.69 214 LYS A N 1
ATOM 1702 C CA . LYS A 1 214 ? 12.760 7.798 4.824 1.00 94.69 214 LYS A CA 1
ATOM 1703 C C . LYS A 1 214 ? 11.793 6.620 4.998 1.00 94.69 214 LYS A C 1
ATOM 1705 O O . LYS A 1 214 ? 10.585 6.765 4.837 1.00 94.69 214 LYS A O 1
ATOM 1710 N N . GLY A 1 215 ? 12.341 5.465 5.375 1.00 95.12 215 GLY A N 1
ATOM 1711 C CA . GLY A 1 215 ? 11.582 4.223 5.537 1.00 95.12 215 GLY A CA 1
ATOM 1712 C C . GLY A 1 215 ? 11.370 3.453 4.234 1.00 95.12 215 GLY A C 1
ATOM 1713 O O . GLY A 1 215 ? 10.928 2.317 4.286 1.00 95.12 215 GLY A O 1
ATOM 1714 N N . TRP A 1 216 ? 11.743 4.008 3.082 1.00 97.69 216 TRP A N 1
ATOM 1715 C CA . TRP A 1 216 ? 11.653 3.349 1.783 1.00 97.69 216 TRP A CA 1
ATOM 1716 C C . TRP A 1 216 ? 13.032 3.213 1.143 1.00 97.69 216 TRP A C 1
ATOM 1718 O O . TRP A 1 216 ? 13.979 3.912 1.503 1.00 97.69 216 TRP A O 1
ATOM 1728 N N . ARG A 1 217 ? 13.151 2.306 0.176 1.00 97.06 217 ARG A N 1
ATOM 1729 C CA . ARG A 1 217 ? 14.348 2.152 -0.657 1.00 97.06 217 ARG A CA 1
ATOM 1730 C C . ARG A 1 217 ? 13.999 1.630 -2.039 1.00 97.06 217 ARG A C 1
ATOM 1732 O O . ARG A 1 217 ? 12.947 1.020 -2.229 1.00 97.06 217 ARG A O 1
ATOM 1739 N N . LEU A 1 218 ? 14.912 1.814 -2.986 1.00 96.25 218 LEU A N 1
ATOM 1740 C CA . LEU A 1 218 ? 14.850 1.090 -4.249 1.00 96.25 218 LEU A CA 1
ATOM 1741 C C . LEU A 1 218 ? 15.095 -0.418 -4.024 1.00 96.25 218 LEU A C 1
ATOM 1743 O O . LEU A 1 218 ? 15.902 -0.791 -3.163 1.00 96.25 218 LEU A O 1
ATOM 1747 N N . PRO A 1 219 ? 14.416 -1.285 -4.790 1.00 96.25 219 PRO A N 1
ATOM 1748 C CA . PRO A 1 219 ? 14.689 -2.710 -4.816 1.00 96.25 219 PRO A CA 1
ATOM 1749 C C . PRO A 1 219 ? 16.073 -3.030 -5.372 1.00 96.25 219 PRO A C 1
ATOM 1751 O O . PRO A 1 219 ? 16.634 -2.304 -6.196 1.00 96.25 219 PRO A O 1
ATOM 1754 N N . THR A 1 220 ? 16.591 -4.165 -4.936 1.00 95.06 220 THR A N 1
ATOM 1755 C CA . THR A 1 220 ? 17.769 -4.824 -5.497 1.00 95.06 220 THR A CA 1
ATOM 1756 C C . THR A 1 220 ? 17.399 -5.678 -6.710 1.00 95.06 220 THR A C 1
ATOM 1758 O O . THR A 1 220 ? 16.242 -6.080 -6.883 1.00 95.06 220 THR A O 1
ATOM 1761 N N . ILE A 1 221 ? 18.392 -6.039 -7.524 1.00 93.25 221 ILE A N 1
ATOM 1762 C CA . ILE A 1 221 ? 18.222 -7.024 -8.600 1.00 93.25 221 ILE A CA 1
ATOM 1763 C C . ILE A 1 221 ? 17.683 -8.346 -8.037 1.00 93.25 221 ILE A C 1
ATOM 1765 O O . ILE A 1 221 ? 16.799 -8.962 -8.638 1.00 93.25 221 ILE A O 1
ATOM 1769 N N . GLN A 1 222 ? 18.201 -8.799 -6.890 1.00 94.19 222 GLN A N 1
ATOM 1770 C CA . GLN A 1 222 ? 17.799 -10.080 -6.306 1.00 94.19 222 GLN A CA 1
ATOM 1771 C C . GLN A 1 222 ? 16.331 -10.083 -5.859 1.00 94.19 222 GLN A C 1
ATOM 1773 O O . GLN A 1 222 ? 15.647 -11.088 -6.026 1.00 94.19 222 GLN A O 1
ATOM 1778 N N . GLU A 1 223 ? 15.814 -8.969 -5.349 1.00 96.25 223 GLU A N 1
ATOM 1779 C CA . GLU A 1 223 ? 14.408 -8.870 -4.941 1.00 96.25 223 GLU A CA 1
ATOM 1780 C C . GLU A 1 223 ? 13.452 -8.922 -6.127 1.00 96.25 223 GLU A C 1
ATOM 1782 O O . GLU A 1 223 ? 12.420 -9.587 -6.050 1.00 96.25 223 GLU A O 1
ATOM 1787 N N . TYR A 1 224 ? 13.813 -8.302 -7.251 1.00 96.12 224 TYR A N 1
ATOM 1788 C CA . TYR A 1 224 ? 13.049 -8.483 -8.480 1.00 96.12 224 TYR A CA 1
ATOM 1789 C C . TYR A 1 224 ? 13.156 -9.913 -9.012 1.00 96.12 224 TYR A C 1
ATOM 1791 O O . TYR A 1 224 ? 12.135 -10.476 -9.398 1.00 96.12 224 TYR A O 1
ATOM 1799 N N . LYS A 1 225 ? 14.341 -10.544 -8.981 1.00 95.12 225 LYS A N 1
ATOM 1800 C CA . LYS A 1 225 ? 14.475 -11.972 -9.332 1.00 95.12 225 LYS A CA 1
ATOM 1801 C C . LYS A 1 225 ? 13.533 -12.835 -8.496 1.00 95.12 225 LYS A C 1
ATOM 1803 O O . LYS A 1 225 ? 12.833 -13.666 -9.061 1.00 95.12 225 LYS A O 1
ATOM 1808 N N . ASN A 1 226 ? 13.471 -12.601 -7.187 1.00 96.62 226 ASN A N 1
ATOM 1809 C CA . ASN A 1 226 ? 12.574 -13.325 -6.290 1.00 96.62 226 ASN A CA 1
ATOM 1810 C C . ASN A 1 226 ? 11.099 -13.055 -6.629 1.00 96.62 226 ASN A C 1
ATOM 1812 O O . ASN A 1 226 ? 10.322 -13.999 -6.727 1.00 96.62 226 ASN A O 1
ATOM 1816 N N . LEU A 1 227 ? 10.714 -11.793 -6.866 1.00 97.56 227 LEU A N 1
ATOM 1817 C CA . LEU A 1 227 ? 9.351 -11.415 -7.262 1.00 97.56 227 LEU A CA 1
ATOM 1818 C C . LEU A 1 227 ? 8.905 -12.117 -8.550 1.00 97.56 227 LEU A C 1
ATOM 1820 O O . LEU A 1 227 ? 7.830 -12.710 -8.589 1.00 97.56 227 LEU A O 1
ATOM 1824 N N . PHE A 1 228 ? 9.725 -12.062 -9.601 1.00 97.06 228 PHE A N 1
ATOM 1825 C CA . PHE A 1 228 ? 9.388 -12.665 -10.889 1.00 97.06 228 PHE A CA 1
ATOM 1826 C C . PHE A 1 228 ? 9.490 -14.194 -10.870 1.00 97.06 228 PHE A C 1
ATOM 1828 O O . PHE A 1 228 ? 8.736 -14.849 -11.587 1.00 97.06 228 PHE A O 1
ATOM 1835 N N . ALA A 1 229 ? 10.365 -14.777 -10.045 1.00 96.50 229 ALA A N 1
ATOM 1836 C CA . ALA A 1 229 ? 10.411 -16.222 -9.838 1.00 96.50 229 ALA A CA 1
ATOM 1837 C C . ALA A 1 229 ? 9.150 -16.731 -9.123 1.00 96.50 229 ALA A C 1
ATOM 1839 O O . ALA A 1 229 ? 8.547 -17.692 -9.592 1.00 96.50 229 ALA A O 1
ATOM 1840 N N . GLU A 1 230 ? 8.719 -16.060 -8.049 1.00 97.31 230 GLU A N 1
ATOM 1841 C CA . GLU A 1 230 ? 7.483 -16.399 -7.329 1.00 97.31 230 GLU A CA 1
ATOM 1842 C C . GLU A 1 230 ? 6.259 -16.222 -8.238 1.00 97.31 230 GLU A C 1
ATOM 1844 O O . GLU A 1 230 ? 5.398 -17.092 -8.308 1.00 97.31 230 GLU A O 1
ATOM 1849 N N . ALA A 1 231 ? 6.191 -15.133 -9.010 1.00 97.19 231 ALA A N 1
ATOM 1850 C CA . ALA A 1 231 ? 5.093 -14.943 -9.957 1.00 97.19 231 ALA A CA 1
ATOM 1851 C C . ALA A 1 231 ? 5.098 -16.012 -11.060 1.00 97.19 231 ALA A C 1
ATOM 1853 O O . ALA A 1 231 ? 4.038 -16.455 -11.485 1.00 97.19 231 ALA A O 1
ATOM 1854 N N . GLY A 1 232 ? 6.271 -16.473 -11.502 1.00 96.50 232 GLY A N 1
ATOM 1855 C CA . GLY A 1 232 ? 6.400 -17.514 -12.524 1.00 96.50 232 GLY A CA 1
ATOM 1856 C C . GLY A 1 232 ? 5.832 -18.882 -12.120 1.00 96.50 232 GLY A C 1
ATOM 1857 O O . GLY A 1 232 ? 5.536 -19.686 -13.005 1.00 96.50 232 GLY A O 1
ATOM 1858 N N . THR A 1 233 ? 5.656 -19.153 -10.822 1.00 95.75 233 THR A N 1
ATOM 1859 C CA . THR A 1 233 ? 5.068 -20.404 -10.307 1.00 95.75 233 THR A CA 1
ATOM 1860 C C . THR A 1 233 ? 3.583 -20.283 -9.954 1.00 95.75 233 THR A C 1
ATOM 1862 O O . THR A 1 233 ? 2.931 -21.304 -9.730 1.00 95.75 233 THR A O 1
ATOM 1865 N N . ALA A 1 234 ? 3.036 -19.066 -9.920 1.00 96.00 234 ALA A N 1
ATOM 1866 C CA . ALA A 1 234 ? 1.635 -18.812 -9.613 1.00 96.00 234 ALA A CA 1
ATOM 1867 C C . ALA A 1 234 ? 0.695 -19.253 -10.749 1.00 96.00 234 ALA A C 1
ATOM 1869 O O . ALA A 1 234 ? 1.071 -19.305 -11.924 1.00 96.00 234 ALA A O 1
ATOM 1870 N N . GLU A 1 235 ? -0.570 -19.512 -10.411 1.00 95.31 235 GLU A N 1
ATOM 1871 C CA . GLU A 1 235 ? -1.631 -19.630 -11.413 1.00 95.31 235 GLU A CA 1
ATOM 1872 C C . GLU A 1 235 ? -1.765 -18.292 -12.161 1.00 95.31 235 GLU A C 1
ATOM 1874 O O . GLU A 1 235 ? -1.857 -17.238 -11.540 1.00 95.31 235 GLU A O 1
ATOM 1879 N N . GLY A 1 236 ? -1.688 -18.320 -13.496 1.00 93.88 236 GLY A N 1
ATOM 1880 C CA . GLY A 1 236 ? -1.574 -17.105 -14.314 1.00 93.88 236 GLY A CA 1
ATOM 1881 C C . GLY A 1 236 ? -0.145 -16.600 -14.547 1.00 93.88 236 GLY A C 1
ATOM 1882 O O . GLY A 1 236 ? 0.052 -15.685 -15.350 1.00 93.88 236 GLY A O 1
ATOM 1883 N N . GLN A 1 237 ? 0.863 -17.216 -13.919 1.00 95.56 237 GLN A N 1
ATOM 1884 C CA . GLN A 1 237 ? 2.277 -16.847 -14.039 1.00 95.56 237 GLN A CA 1
ATOM 1885 C C . GLN A 1 237 ? 2.489 -15.338 -13.802 1.00 95.56 237 GLN A C 1
ATOM 1887 O O . GLN A 1 237 ? 1.824 -14.723 -12.974 1.00 95.56 237 GLN A O 1
ATOM 1892 N N . TRP A 1 238 ? 3.363 -14.684 -14.572 1.00 95.38 238 TRP A N 1
ATOM 1893 C CA . TRP A 1 238 ? 3.655 -13.254 -14.436 1.00 95.38 238 TRP A CA 1
ATOM 1894 C C . TRP A 1 238 ? 2.458 -12.323 -14.658 1.00 95.38 238 TRP A C 1
ATOM 1896 O O . TRP A 1 238 ? 2.574 -11.135 -14.360 1.00 95.38 238 TRP A O 1
ATOM 1906 N N . ASN A 1 239 ? 1.322 -12.803 -15.178 1.00 95.88 239 ASN A N 1
ATOM 1907 C CA . ASN A 1 239 ? 0.134 -11.964 -15.343 1.00 95.88 239 ASN A CA 1
ATOM 1908 C C . ASN A 1 239 ? -0.435 -11.492 -14.007 1.00 95.88 239 ASN A C 1
ATOM 1910 O O . ASN A 1 239 ? -0.950 -10.376 -13.956 1.00 95.88 239 ASN A O 1
ATOM 1914 N N . VAL A 1 240 ? -0.220 -12.245 -12.921 1.00 97.38 240 VAL A N 1
ATOM 1915 C CA . VAL A 1 240 ? -0.659 -11.863 -11.567 1.00 97.38 240 VAL A CA 1
ATOM 1916 C C . VAL A 1 240 ? -0.099 -10.513 -11.115 1.00 97.38 240 VAL A C 1
ATOM 1918 O O . VAL A 1 240 ? -0.671 -9.869 -10.240 1.00 97.38 240 VAL A O 1
ATOM 1921 N N . LEU A 1 241 ? 0.997 -10.052 -11.730 1.00 97.06 241 LEU A N 1
ATOM 1922 C CA . LEU A 1 241 ? 1.611 -8.751 -11.472 1.00 97.06 241 LEU A CA 1
ATOM 1923 C C . LEU A 1 241 ? 1.122 -7.645 -12.416 1.00 97.06 241 LEU A C 1
ATOM 1925 O O . LEU A 1 241 ? 1.229 -6.471 -12.067 1.00 97.06 241 LEU A O 1
ATOM 1929 N N . LYS A 1 242 ? 0.678 -7.992 -13.629 1.00 95.62 242 LYS A N 1
ATOM 1930 C CA . LYS A 1 242 ? 0.528 -7.056 -14.753 1.00 95.62 242 LYS A CA 1
ATOM 1931 C C . LYS A 1 242 ? -0.785 -6.302 -14.694 1.00 95.62 242 LYS A C 1
ATOM 1933 O O . LYS A 1 242 ? -1.848 -6.905 -14.609 1.00 95.62 242 LYS A O 1
ATOM 1938 N N . ASP A 1 243 ? -0.691 -4.987 -14.820 1.00 94.81 243 ASP A N 1
ATOM 1939 C CA . ASP A 1 243 ? -1.837 -4.107 -14.953 1.00 94.81 243 ASP A CA 1
ATOM 1940 C C . ASP A 1 243 ? -2.649 -4.460 -16.219 1.00 94.81 243 ASP A C 1
ATOM 1942 O O . ASP A 1 243 ? -2.071 -4.571 -17.306 1.00 94.81 243 ASP A O 1
ATOM 1946 N N . PRO A 1 244 ? -3.976 -4.653 -16.106 1.00 93.69 244 PRO A N 1
ATOM 1947 C CA . PRO A 1 244 ? -4.807 -5.091 -17.225 1.00 93.69 244 PRO A CA 1
ATOM 1948 C C . PRO A 1 244 ? -5.030 -4.012 -18.294 1.00 93.69 244 PRO A C 1
ATOM 1950 O O . PRO A 1 244 ? -5.395 -4.338 -19.425 1.00 93.69 244 PRO A O 1
ATOM 1953 N N . GLU A 1 245 ? -4.852 -2.736 -17.952 1.00 93.12 245 GLU A N 1
ATOM 1954 C CA . GLU A 1 245 ? -5.082 -1.604 -18.848 1.00 93.12 245 GLU A CA 1
ATOM 1955 C C . GLU A 1 245 ? -3.779 -1.144 -19.513 1.00 93.12 245 GLU A C 1
ATOM 1957 O O . GLU A 1 245 ? -3.758 -0.852 -20.710 1.00 93.12 245 GLU A O 1
ATOM 1962 N N . TYR A 1 246 ? -2.682 -1.129 -18.754 1.00 92.88 246 TYR A N 1
ATOM 1963 C CA . TYR A 1 246 ? -1.412 -0.504 -19.137 1.00 92.88 246 TYR A CA 1
ATOM 1964 C C . TYR A 1 246 ? -0.304 -1.502 -19.508 1.00 92.88 246 TYR A C 1
ATOM 1966 O O . TYR A 1 246 ? 0.882 -1.156 -19.553 1.00 92.88 246 TYR A O 1
ATOM 1974 N N . TYR A 1 247 ? -0.691 -2.742 -19.807 1.00 91.00 247 TYR A N 1
ATOM 1975 C CA . TYR A 1 247 ? 0.185 -3.793 -20.319 1.00 91.00 247 TYR A CA 1
ATOM 1976 C C . TYR A 1 247 ? -0.456 -4.447 -21.556 1.00 91.00 247 TYR A C 1
ATOM 1978 O O . TYR A 1 247 ? -1.037 -5.528 -21.500 1.00 91.00 247 TYR A O 1
ATOM 1986 N N . GLU A 1 248 ? -0.367 -3.770 -22.705 1.00 86.12 248 GLU A N 1
ATOM 1987 C CA . GLU A 1 248 ? -1.159 -4.103 -23.907 1.00 86.12 248 GLU A CA 1
ATOM 1988 C C . GLU A 1 248 ? -0.977 -5.549 -24.399 1.00 86.12 248 GLU A C 1
ATOM 1990 O O . GLU A 1 248 ? -1.930 -6.158 -24.882 1.00 86.12 248 GLU A O 1
ATOM 1995 N N . SER A 1 249 ? 0.216 -6.137 -24.243 1.00 87.44 249 SER A N 1
ATOM 1996 C CA . SER A 1 249 ? 0.494 -7.505 -24.706 1.00 87.44 249 SER A CA 1
ATOM 1997 C C . SER A 1 249 ? -0.281 -8.598 -23.961 1.00 87.44 249 SER A C 1
ATOM 1999 O O . SER A 1 249 ? -0.309 -9.737 -24.427 1.00 87.44 249 SER A O 1
ATOM 2001 N N . VAL A 1 250 ? -0.905 -8.277 -22.822 1.00 89.00 250 VAL A N 1
ATOM 2002 C CA . VAL A 1 250 ? -1.657 -9.238 -22.001 1.00 89.00 250 VAL A CA 1
ATOM 2003 C C . VAL A 1 250 ? -3.141 -8.904 -21.870 1.00 89.00 250 VAL A C 1
ATOM 2005 O O . VAL A 1 250 ? -3.859 -9.552 -21.112 1.00 89.00 250 VAL A O 1
ATOM 2008 N N . LYS A 1 251 ? -3.633 -7.920 -22.625 1.00 89.62 251 LYS A N 1
ATOM 2009 C CA . LYS A 1 251 ? -5.028 -7.482 -22.555 1.00 89.62 251 LYS A CA 1
ATOM 2010 C C . LYS A 1 251 ? -5.992 -8.636 -22.853 1.00 89.62 251 LYS A C 1
ATOM 2012 O O . LYS A 1 251 ? -5.854 -9.329 -23.859 1.00 89.62 251 LYS A O 1
ATOM 2017 N N . GLY A 1 252 ? -6.974 -8.836 -21.974 1.00 90.06 252 GLY A N 1
ATOM 2018 C CA . GLY A 1 252 ? -7.962 -9.916 -22.085 1.00 90.06 252 GLY A CA 1
ATOM 2019 C C . GLY A 1 252 ? -7.477 -11.300 -21.631 1.00 90.06 252 GLY A C 1
ATOM 2020 O O . GLY A 1 252 ? -8.230 -12.263 -21.754 1.00 90.06 252 GLY A O 1
ATOM 2021 N N . GLN A 1 253 ? -6.254 -11.421 -21.106 1.00 93.56 253 GLN A N 1
ATOM 2022 C CA . GLN A 1 253 ? -5.785 -12.657 -20.475 1.00 93.56 253 GLN A CA 1
ATOM 2023 C C . GLN A 1 253 ? -6.376 -12.831 -19.064 1.00 93.56 253 GLN A C 1
ATOM 2025 O O . GLN A 1 253 ? -6.861 -11.882 -18.450 1.00 93.56 253 GLN A O 1
ATOM 2030 N N . ALA A 1 254 ? -6.347 -14.064 -18.555 1.00 96.00 254 ALA A N 1
ATOM 2031 C CA . ALA A 1 254 ? -6.755 -14.376 -17.187 1.00 96.00 254 ALA A CA 1
ATOM 2032 C C . ALA A 1 254 ? -5.672 -13.982 -16.166 1.00 96.00 254 ALA A C 1
ATOM 2034 O O . ALA A 1 254 ? -4.504 -13.811 -16.530 1.00 96.00 254 ALA A O 1
ATOM 2035 N N . HIS A 1 255 ? -6.069 -13.893 -14.891 1.00 96.69 255 HIS A N 1
ATOM 2036 C CA . HIS A 1 255 ? -5.187 -13.631 -13.744 1.00 96.69 255 HIS A CA 1
ATOM 2037 C C . HIS A 1 255 ? -4.398 -12.321 -13.832 1.00 96.69 255 HIS A C 1
ATOM 2039 O O . HIS A 1 255 ? -3.276 -12.227 -13.342 1.00 96.69 255 HIS A O 1
ATOM 2045 N N . LEU A 1 256 ? -4.945 -11.305 -14.504 1.00 96.62 256 LEU A N 1
ATOM 2046 C CA . LEU A 1 256 ? -4.292 -10.005 -14.603 1.00 96.62 256 LEU A CA 1
ATOM 2047 C C . LEU A 1 256 ? -4.377 -9.274 -13.267 1.00 96.62 256 LEU A C 1
ATOM 2049 O O . LEU A 1 256 ? -5.467 -8.941 -12.804 1.00 96.62 256 LEU A O 1
ATOM 2053 N N . ASN A 1 257 ? -3.211 -8.963 -12.706 1.00 96.62 257 ASN A N 1
ATOM 2054 C CA . ASN A 1 257 ? -3.065 -8.162 -11.496 1.00 96.62 257 ASN A CA 1
ATOM 2055 C C . ASN A 1 257 ? -3.701 -8.774 -10.232 1.00 96.62 257 ASN A C 1
ATOM 2057 O O . ASN A 1 257 ? -4.075 -8.037 -9.317 1.00 96.62 257 ASN A O 1
ATOM 2061 N N . ASP A 1 258 ? -3.805 -10.103 -10.141 1.00 97.56 258 ASP A N 1
ATOM 2062 C CA . ASP A 1 258 ? -4.324 -10.799 -8.950 1.00 97.56 258 ASP A CA 1
ATOM 2063 C C . ASP A 1 258 ? -3.550 -10.421 -7.672 1.00 97.56 258 ASP A C 1
ATOM 2065 O O . ASP A 1 258 ? -4.114 -10.359 -6.577 1.00 97.56 258 ASP A O 1
ATOM 2069 N N . TRP A 1 259 ? -2.260 -10.099 -7.805 1.00 97.56 259 TRP A N 1
ATOM 2070 C CA . TRP A 1 259 ? -1.406 -9.649 -6.703 1.00 97.56 259 TRP A CA 1
ATOM 2071 C C . TRP A 1 259 ? -1.436 -8.140 -6.488 1.00 97.56 259 TRP A C 1
ATOM 2073 O O . TRP A 1 259 ? -0.693 -7.638 -5.652 1.00 97.56 259 TRP A O 1
ATOM 2083 N N . LYS A 1 260 ? -2.263 -7.398 -7.232 1.00 96.62 260 LYS A N 1
ATOM 2084 C CA . LYS A 1 260 ? -2.458 -5.945 -7.101 1.00 96.62 260 LYS A CA 1
ATOM 2085 C C . LYS A 1 260 ? -1.165 -5.128 -7.222 1.00 96.62 260 LYS A C 1
ATOM 2087 O O . LYS A 1 260 ? -1.098 -4.007 -6.718 1.00 96.62 260 LYS A O 1
ATOM 2092 N N . PHE A 1 261 ? -0.144 -5.675 -7.884 1.00 97.06 261 PHE A N 1
ATOM 2093 C CA . PHE A 1 261 ? 1.152 -5.027 -8.068 1.00 97.06 261 PHE A CA 1
ATOM 2094 C C . PHE A 1 261 ? 1.117 -3.950 -9.157 1.00 97.06 261 PHE A C 1
ATOM 2096 O O . PHE A 1 261 ? 2.007 -3.123 -9.182 1.00 97.06 261 PHE A O 1
ATOM 2103 N N . ASN A 1 262 ? 0.120 -3.923 -10.046 1.00 95.69 262 ASN A N 1
ATOM 2104 C CA . ASN A 1 262 ? -0.058 -2.964 -11.150 1.00 95.69 262 ASN A CA 1
ATOM 2105 C C . ASN A 1 262 ? 1.216 -2.720 -11.979 1.00 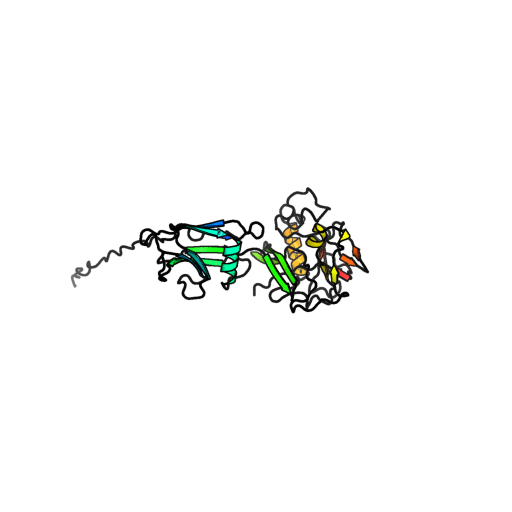95.69 262 ASN A C 1
ATOM 2107 O O . ASN A 1 262 ? 1.584 -1.579 -12.275 1.00 95.69 262 ASN A O 1
ATOM 2111 N N . LEU A 1 263 ? 1.945 -3.781 -12.324 1.00 95.50 263 LEU A N 1
ATOM 2112 C CA . LEU A 1 263 ? 3.118 -3.688 -13.187 1.00 95.50 263 LEU A CA 1
ATOM 2113 C C . LEU A 1 263 ? 2.692 -3.190 -14.570 1.00 95.50 263 LEU A C 1
ATOM 2115 O O . LEU A 1 263 ? 1.800 -3.770 -15.177 1.00 95.50 263 LEU A O 1
ATOM 2119 N N . CYS A 1 264 ? 3.342 -2.152 -15.087 1.00 93.06 264 CYS A N 1
ATOM 2120 C CA . CYS A 1 264 ? 3.022 -1.568 -16.391 1.00 93.06 264 CYS A CA 1
ATOM 2121 C C . CYS A 1 264 ? 4.188 -1.753 -17.371 1.00 93.06 264 CYS A C 1
ATOM 2123 O O . CYS A 1 264 ? 5.354 -1.726 -16.968 1.00 93.06 264 CYS A O 1
ATOM 2125 N N . ALA A 1 265 ? 3.889 -1.843 -18.668 1.00 91.94 265 ALA A N 1
ATOM 2126 C CA . ALA A 1 265 ? 4.898 -1.788 -19.727 1.00 91.94 265 ALA A CA 1
ATOM 2127 C C . ALA A 1 265 ? 5.233 -0.325 -20.075 1.00 91.94 265 ALA A C 1
ATOM 2129 O O . ALA A 1 265 ? 5.019 0.148 -21.187 1.00 91.94 265 ALA A O 1
ATOM 2130 N N . SER A 1 266 ? 5.738 0.430 -19.098 1.00 93.94 266 SER A N 1
ATOM 2131 C CA . SER A 1 266 ? 5.950 1.884 -19.205 1.00 93.94 266 SER A CA 1
ATOM 2132 C C . SER A 1 266 ? 7.176 2.294 -20.025 1.00 93.94 266 SER A C 1
ATOM 2134 O O . SER A 1 266 ? 7.461 3.485 -20.164 1.00 93.94 266 SER A O 1
ATOM 2136 N N . GLY A 1 267 ? 7.914 1.323 -20.565 1.00 93.94 267 GLY A N 1
ATOM 2137 C CA . GLY A 1 267 ? 9.110 1.571 -21.356 1.00 93.94 267 GLY A CA 1
ATOM 2138 C C . GLY A 1 267 ? 10.261 2.163 -20.544 1.00 93.94 267 GLY A C 1
ATOM 2139 O O . GLY A 1 267 ? 10.266 2.125 -19.313 1.00 93.94 267 GLY A O 1
ATOM 2140 N N . GLN A 1 268 ? 11.229 2.730 -21.256 1.00 93.81 268 GLN A N 1
ATOM 2141 C CA . GLN A 1 268 ? 12.455 3.286 -20.694 1.00 93.81 268 GLN A CA 1
ATOM 2142 C C . GLN A 1 268 ? 12.748 4.687 -21.222 1.00 93.81 268 GLN A C 1
ATOM 2144 O O . GLN A 1 268 ? 12.377 5.019 -22.351 1.00 93.81 268 GLN A O 1
ATOM 2149 N N . TRP A 1 269 ? 13.488 5.477 -20.452 1.00 94.75 269 TRP A N 1
ATOM 2150 C CA . TRP A 1 269 ? 14.081 6.708 -20.949 1.00 94.75 269 TRP A CA 1
ATOM 2151 C C . TRP A 1 269 ? 15.385 6.389 -21.688 1.00 94.75 269 TRP A C 1
ATOM 2153 O O . TRP A 1 269 ? 16.337 5.868 -21.112 1.00 94.75 269 TRP A O 1
ATOM 2163 N N . SER A 1 270 ? 15.426 6.702 -22.984 1.00 91.81 270 SER A N 1
ATOM 2164 C CA . SER A 1 270 ? 16.613 6.549 -23.826 1.00 91.81 270 SER A CA 1
ATOM 2165 C C . SER A 1 270 ? 16.758 7.754 -24.752 1.00 91.81 270 SER A C 1
ATOM 2167 O O . SER A 1 270 ? 15.810 8.124 -25.453 1.00 91.81 270 SER A O 1
ATOM 2169 N N . GLY A 1 271 ? 17.933 8.389 -24.730 1.00 88.25 271 GLY A N 1
ATOM 2170 C CA . GLY A 1 271 ? 18.165 9.646 -25.444 1.00 88.25 271 GLY A CA 1
ATOM 2171 C C . GLY A 1 271 ? 17.179 10.720 -24.981 1.00 88.25 271 GLY A C 1
ATOM 2172 O O . GLY A 1 271 ? 17.040 10.970 -23.787 1.00 88.25 271 GLY A O 1
ATOM 2173 N N . ASP A 1 272 ? 16.432 11.309 -25.913 1.00 88.62 272 ASP A N 1
ATOM 2174 C CA . ASP A 1 272 ? 15.475 12.378 -25.607 1.00 88.62 272 ASP A CA 1
ATOM 2175 C C . ASP A 1 272 ? 14.025 11.903 -25.415 1.00 88.62 272 ASP A C 1
ATOM 2177 O O . ASP A 1 272 ? 13.127 12.736 -25.249 1.00 88.62 272 ASP A O 1
ATOM 2181 N N . ALA A 1 273 ? 13.765 10.590 -25.400 1.00 92.88 273 ALA A N 1
ATOM 2182 C CA . ALA A 1 273 ? 12.408 10.043 -25.439 1.00 92.88 273 ALA A CA 1
ATOM 2183 C C . ALA A 1 273 ? 12.155 8.899 -24.443 1.00 92.88 273 ALA A C 1
ATOM 2185 O O . ALA A 1 273 ? 13.073 8.233 -23.964 1.00 92.88 273 ALA A O 1
ATOM 2186 N N . ILE A 1 274 ? 10.867 8.649 -24.178 1.00 94.81 274 ILE A N 1
ATOM 2187 C CA . ILE A 1 274 ? 10.399 7.402 -23.566 1.00 94.81 274 ILE A CA 1
ATOM 2188 C C . ILE A 1 274 ? 10.111 6.398 -24.685 1.00 94.81 274 ILE A C 1
ATOM 2190 O O . ILE A 1 274 ? 9.210 6.595 -25.502 1.00 94.81 274 ILE A O 1
ATOM 2194 N N . THR A 1 275 ? 10.873 5.313 -24.724 1.00 93.06 275 THR A N 1
ATOM 2195 C CA . THR A 1 275 ? 10.823 4.279 -25.770 1.00 93.06 275 THR A CA 1
ATOM 2196 C C . THR A 1 275 ? 10.305 2.958 -25.204 1.00 93.06 275 THR A C 1
ATOM 2198 O O . THR A 1 275 ? 10.280 2.768 -23.992 1.00 93.06 275 THR A O 1
ATOM 2201 N N . ASN A 1 276 ? 9.869 2.038 -26.069 1.00 91.50 276 ASN A N 1
ATOM 2202 C CA . ASN A 1 276 ? 9.409 0.687 -25.703 1.00 91.50 276 ASN A CA 1
ATOM 2203 C C . ASN A 1 276 ? 8.192 0.618 -24.757 1.00 91.50 276 ASN A C 1
ATOM 2205 O O . ASN A 1 276 ? 7.909 -0.436 -24.199 1.00 91.50 276 ASN A O 1
ATOM 2209 N N . HIS A 1 277 ? 7.433 1.707 -24.619 1.00 89.62 277 HIS A N 1
ATOM 2210 C CA . HIS A 1 277 ? 6.259 1.813 -23.739 1.00 89.62 277 HIS A CA 1
ATOM 2211 C C . HIS A 1 277 ? 4.961 1.202 -24.318 1.00 89.62 277 HIS A C 1
ATOM 2213 O O . HIS A 1 277 ? 3.874 1.372 -23.764 1.00 89.62 277 HIS A O 1
ATOM 2219 N N . THR A 1 278 ? 5.065 0.546 -25.475 1.00 81.81 278 THR A N 1
ATOM 2220 C CA . THR A 1 278 ? 4.005 -0.236 -26.138 1.00 81.81 278 THR A CA 1
ATOM 2221 C C . THR A 1 278 ? 4.402 -1.702 -26.329 1.00 81.81 278 THR A C 1
ATOM 2223 O O . THR A 1 278 ? 3.615 -2.494 -26.844 1.00 81.81 278 THR A O 1
ATOM 2226 N N . GLY A 1 279 ? 5.636 -2.061 -25.960 1.00 82.75 279 GLY A N 1
ATOM 2227 C CA . GLY A 1 279 ? 6.158 -3.416 -26.091 1.00 82.75 279 GLY A CA 1
ATOM 2228 C C . GLY A 1 279 ? 5.772 -4.309 -24.909 1.00 82.75 279 GLY A C 1
ATOM 2229 O O . GLY A 1 279 ? 5.138 -3.857 -23.958 1.00 82.75 279 GLY A O 1
ATOM 2230 N N . PRO A 1 280 ? 6.195 -5.582 -24.925 1.00 85.56 280 PRO A N 1
ATOM 2231 C CA . PRO A 1 280 ? 5.965 -6.501 -23.814 1.00 85.56 280 PRO A CA 1
ATOM 2232 C C . PRO A 1 280 ? 6.944 -6.291 -22.645 1.00 85.56 280 PRO A C 1
ATOM 2234 O O . PRO A 1 280 ? 6.873 -7.029 -21.665 1.00 85.56 280 PRO A O 1
ATOM 2237 N N . TYR A 1 281 ? 7.868 -5.332 -22.748 1.00 90.25 281 TYR A N 1
ATOM 2238 C CA . TYR A 1 281 ? 8.988 -5.164 -21.826 1.00 90.25 281 TYR A CA 1
ATOM 2239 C C . TYR A 1 281 ? 8.651 -4.232 -20.665 1.00 90.25 281 TYR A C 1
ATOM 2241 O O . TYR A 1 281 ? 8.100 -3.146 -20.854 1.00 90.25 281 TYR A O 1
ATOM 2249 N N . CYS A 1 282 ? 9.065 -4.631 -19.466 1.00 92.62 282 CYS A N 1
ATOM 2250 C CA . CYS A 1 282 ? 9.009 -3.796 -18.276 1.00 92.62 282 CYS A CA 1
ATOM 2251 C C . CYS A 1 282 ? 10.430 -3.459 -17.821 1.00 92.62 282 CYS A C 1
ATOM 2253 O O . CYS A 1 282 ? 11.236 -4.363 -17.615 1.00 92.62 282 CYS A O 1
ATOM 2255 N N . TYR A 1 283 ? 10.720 -2.167 -17.675 1.00 94.94 283 TYR A N 1
ATOM 2256 C CA . TYR A 1 283 ? 12.006 -1.652 -17.208 1.00 94.94 283 TYR A CA 1
ATOM 2257 C C . TYR A 1 283 ? 11.847 -1.153 -15.781 1.00 94.94 283 TYR A C 1
ATOM 2259 O O . TYR A 1 283 ? 10.850 -0.496 -15.477 1.00 94.94 283 TYR A O 1
ATOM 2267 N N . LEU A 1 284 ? 12.807 -1.457 -14.912 1.00 94.62 284 LEU A N 1
ATOM 2268 C CA . LEU A 1 284 ? 12.712 -1.141 -13.489 1.00 94.62 284 LEU A CA 1
ATOM 2269 C C . LEU A 1 284 ? 14.061 -0.663 -12.958 1.00 94.62 284 LEU A C 1
ATOM 2271 O O . LEU A 1 284 ? 15.093 -1.305 -13.169 1.00 94.62 284 LEU A O 1
ATOM 2275 N N . LEU A 1 285 ? 14.041 0.471 -12.260 1.00 94.81 285 LEU A N 1
ATOM 2276 C CA . LEU A 1 285 ? 15.219 0.988 -11.579 1.00 94.81 285 LEU A CA 1
ATOM 2277 C C . LEU A 1 285 ? 15.570 0.099 -10.376 1.00 94.81 285 LEU A C 1
ATOM 2279 O O . LEU A 1 285 ? 14.684 -0.348 -9.641 1.00 94.81 285 LEU A O 1
ATOM 2283 N N . VAL A 1 286 ? 16.868 -0.121 -10.176 1.00 93.69 286 VAL A N 1
ATOM 2284 C CA . VAL A 1 286 ? 17.439 -0.924 -9.087 1.00 93.69 286 VAL A CA 1
ATOM 2285 C C . VAL A 1 286 ? 18.513 -0.145 -8.339 1.00 93.69 286 VAL A C 1
ATOM 2287 O O . VAL A 1 286 ? 19.094 0.804 -8.865 1.00 93.69 286 VAL A O 1
ATOM 2290 N N . THR A 1 287 ? 18.774 -0.548 -7.098 1.00 92.25 287 THR A N 1
ATOM 2291 C CA . THR A 1 287 ? 19.751 0.118 -6.227 1.00 92.25 287 THR A CA 1
ATOM 2292 C C . THR A 1 287 ? 21.192 -0.375 -6.424 1.00 92.25 287 THR A C 1
ATOM 2294 O O . THR A 1 287 ? 22.135 0.389 -6.241 1.00 92.25 287 THR A O 1
ATOM 2297 N N . ASP A 1 288 ? 21.377 -1.641 -6.806 1.00 88.69 288 ASP A N 1
ATOM 2298 C CA . ASP A 1 288 ? 22.643 -2.380 -6.699 1.00 88.69 288 ASP A CA 1
ATOM 2299 C C . ASP A 1 288 ? 23.279 -2.768 -8.046 1.00 88.69 288 ASP A C 1
ATOM 2301 O O . ASP A 1 288 ? 24.283 -3.481 -8.063 1.00 88.69 288 ASP A O 1
ATOM 2305 N N . ASP A 1 289 ? 22.756 -2.266 -9.171 1.00 77.06 289 ASP A N 1
ATOM 2306 C CA . ASP A 1 289 ? 23.400 -2.421 -10.481 1.00 77.06 289 ASP A CA 1
ATOM 2307 C C . ASP A 1 289 ? 24.293 -1.214 -10.807 1.00 77.06 289 ASP A C 1
ATOM 2309 O O . ASP A 1 289 ? 23.838 -0.091 -11.043 1.00 77.06 289 ASP A O 1
ATOM 2313 N N . MET A 1 290 ? 25.603 -1.451 -10.779 1.00 68.00 290 MET A N 1
ATOM 2314 C CA . MET A 1 290 ? 26.626 -0.465 -11.137 1.00 68.00 290 MET A CA 1
ATOM 2315 C C . MET A 1 290 ? 27.065 -0.583 -12.600 1.00 68.00 290 MET A C 1
ATOM 2317 O O . MET A 1 290 ? 27.750 0.306 -13.099 1.00 68.00 290 MET A O 1
ATOM 2321 N N . SER A 1 291 ? 26.746 -1.696 -13.263 1.00 71.44 291 SER A N 1
ATOM 2322 C CA . SER A 1 291 ? 27.208 -2.006 -14.620 1.00 71.44 291 SER A CA 1
ATOM 2323 C C . SER A 1 291 ? 26.156 -1.673 -15.666 1.00 71.44 291 SER A C 1
ATOM 2325 O O . SER A 1 291 ? 26.502 -1.282 -16.779 1.00 71.44 291 SER A O 1
ATOM 2327 N N . HIS A 1 292 ? 24.884 -1.794 -15.302 1.00 68.38 292 HIS A N 1
ATOM 2328 C CA . HIS A 1 292 ? 23.748 -1.511 -16.157 1.00 68.38 292 HIS A CA 1
ATOM 2329 C C . HIS A 1 292 ? 22.689 -0.738 -15.370 1.00 68.38 292 HIS A C 1
ATOM 2331 O O . HIS A 1 292 ? 22.577 -0.808 -14.153 1.00 68.38 292 HIS A O 1
ATOM 2337 N N . GLN A 1 293 ? 21.945 0.100 -16.074 1.00 80.38 293 GLN A N 1
ATOM 2338 C CA . GLN A 1 293 ? 21.263 1.243 -15.461 1.00 80.38 293 GLN A CA 1
ATOM 2339 C C . GLN A 1 293 ? 19.836 0.886 -14.991 1.00 80.38 293 GLN A C 1
ATOM 2341 O O . GLN A 1 293 ? 19.155 1.702 -14.374 1.00 80.38 293 GLN A O 1
ATOM 2346 N N . CYS A 1 294 ? 19.372 -0.334 -15.295 1.00 90.12 294 CYS A N 1
ATOM 2347 C CA . CYS A 1 294 ? 18.081 -0.897 -14.901 1.00 90.12 294 CYS A CA 1
ATOM 2348 C C . CYS A 1 294 ? 18.066 -2.419 -15.112 1.00 90.12 294 CYS A C 1
ATOM 2350 O O . CYS A 1 294 ? 18.957 -2.972 -15.760 1.00 90.12 294 CYS A O 1
ATOM 2352 N N . ILE A 1 295 ? 16.989 -3.064 -14.665 1.00 93.44 295 ILE A N 1
ATOM 2353 C CA . ILE A 1 295 ? 16.620 -4.408 -15.120 1.00 93.44 295 ILE A CA 1
ATOM 2354 C C . ILE A 1 295 ? 15.448 -4.354 -16.107 1.00 93.44 295 ILE A C 1
ATOM 2356 O O . ILE A 1 295 ? 14.626 -3.436 -16.073 1.00 93.44 295 ILE A O 1
ATOM 2360 N N . LEU A 1 296 ? 15.345 -5.380 -16.946 1.00 93.88 296 LEU A N 1
ATOM 2361 C CA . LEU A 1 296 ? 14.257 -5.620 -17.882 1.00 93.88 296 LEU A CA 1
ATOM 2362 C C . LEU A 1 296 ? 13.656 -7.004 -17.647 1.00 93.88 296 LEU A C 1
ATOM 2364 O O . LEU A 1 296 ? 14.369 -8.008 -17.631 1.00 93.88 296 LEU A O 1
ATOM 2368 N N . HIS A 1 297 ? 12.332 -7.049 -17.531 1.00 93.81 297 HIS A N 1
ATOM 2369 C CA . HIS A 1 297 ? 11.545 -8.275 -17.604 1.00 93.81 297 HIS A CA 1
ATOM 2370 C C . HIS A 1 297 ? 10.839 -8.340 -18.960 1.00 93.81 297 HIS A C 1
ATOM 2372 O O . HIS A 1 297 ? 10.120 -7.409 -19.338 1.00 93.81 297 HIS A O 1
ATOM 2378 N N . ASP A 1 298 ? 11.048 -9.431 -19.696 1.00 89.75 298 ASP A N 1
ATOM 2379 C CA . ASP A 1 298 ? 10.526 -9.623 -21.053 1.00 89.75 298 ASP A CA 1
ATOM 2380 C C . ASP A 1 298 ? 9.259 -10.483 -21.131 1.00 89.75 298 ASP A C 1
ATOM 2382 O O . ASP A 1 298 ? 8.722 -10.697 -22.218 1.00 89.75 298 ASP A O 1
ATOM 2386 N N . GLY A 1 299 ? 8.755 -10.941 -19.983 1.00 84.38 299 GLY A N 1
ATOM 2387 C CA . GLY A 1 299 ? 7.663 -11.908 -19.921 1.00 84.38 299 GLY A CA 1
ATOM 2388 C C . GLY A 1 299 ? 8.129 -13.359 -19.820 1.00 84.38 299 GLY A C 1
ATOM 2389 O O . GLY A 1 299 ? 7.275 -14.238 -19.871 1.00 84.38 299 GLY A O 1
ATOM 2390 N N . GLY A 1 300 ? 9.436 -13.606 -19.695 1.00 84.56 300 GLY A N 1
ATOM 2391 C CA . GLY A 1 300 ? 10.023 -14.906 -19.398 1.00 84.56 300 GLY A CA 1
ATOM 2392 C C . GLY A 1 300 ? 10.723 -14.958 -18.036 1.00 84.56 300 GLY A C 1
ATOM 2393 O O . GLY A 1 300 ? 10.756 -13.999 -17.272 1.00 84.56 300 GLY A O 1
ATOM 2394 N N . ALA A 1 301 ? 11.326 -16.110 -17.732 1.00 85.88 301 ALA A N 1
ATOM 2395 C CA . ALA A 1 301 ? 12.002 -16.350 -16.453 1.00 85.88 301 ALA A CA 1
ATOM 2396 C C . ALA A 1 301 ? 13.339 -15.599 -16.300 1.00 85.88 301 ALA A C 1
ATOM 2398 O O . ALA A 1 301 ? 13.889 -15.520 -15.200 1.00 85.88 301 ALA A O 1
ATOM 2399 N N . THR A 1 302 ? 13.892 -15.081 -17.396 1.00 89.56 302 THR A N 1
ATOM 2400 C CA . THR A 1 302 ? 15.184 -14.398 -17.407 1.00 89.56 302 THR A CA 1
ATOM 2401 C C . THR A 1 302 ? 14.987 -12.895 -17.261 1.00 89.56 302 THR A C 1
ATOM 2403 O O . THR A 1 302 ? 14.264 -12.274 -18.034 1.00 89.56 302 THR A O 1
ATOM 2406 N N . LEU A 1 303 ? 15.684 -12.301 -16.292 1.00 92.25 303 LEU A N 1
ATOM 2407 C CA . LEU A 1 303 ? 15.847 -10.852 -16.225 1.00 92.25 303 LEU A CA 1
ATOM 2408 C C . LEU A 1 303 ? 17.092 -10.430 -16.994 1.00 92.25 303 LEU A C 1
ATOM 2410 O O . LEU A 1 303 ? 18.142 -11.069 -16.901 1.00 92.25 303 LEU A O 1
ATOM 2414 N N . TRP A 1 304 ? 16.963 -9.322 -17.709 1.00 92.19 304 TRP A N 1
ATOM 2415 C CA . TRP A 1 304 ? 18.022 -8.720 -18.505 1.00 92.19 304 TRP A CA 1
ATOM 2416 C C . TRP A 1 304 ? 18.466 -7.402 -17.878 1.00 92.19 304 TRP A C 1
ATOM 2418 O O . TRP A 1 304 ? 17.696 -6.764 -17.169 1.00 92.19 304 TRP A O 1
ATOM 2428 N N . SER A 1 305 ? 19.680 -6.961 -18.187 1.00 90.69 305 SER A N 1
ATOM 2429 C CA . SER A 1 305 ? 20.230 -5.695 -17.691 1.00 90.69 305 SER A CA 1
AT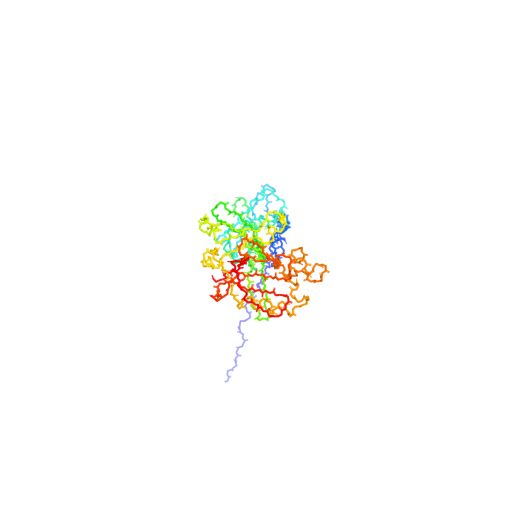OM 2430 C C . SER A 1 305 ? 20.650 -4.808 -18.870 1.00 90.69 305 SER A C 1
ATOM 2432 O O . SER A 1 305 ? 21.832 -4.751 -19.213 1.00 90.69 305 SER A O 1
ATOM 2434 N N . PRO A 1 306 ? 19.697 -4.183 -19.590 1.00 88.94 306 PRO A N 1
ATOM 2435 C CA . PRO A 1 306 ? 20.020 -3.344 -20.736 1.00 88.94 306 PRO A CA 1
ATOM 2436 C C . PRO A 1 306 ? 20.563 -1.973 -20.311 1.00 88.94 306 PRO A C 1
ATOM 2438 O O . PRO A 1 306 ? 20.310 -1.471 -19.214 1.00 88.94 306 PRO A O 1
ATOM 2441 N N . TRP A 1 307 ? 21.263 -1.319 -21.236 1.00 87.94 307 TRP A N 1
ATOM 2442 C CA . TRP A 1 307 ? 21.650 0.083 -21.090 1.00 87.94 307 TRP A CA 1
ATOM 2443 C C . TRP A 1 307 ? 20.433 1.004 -21.249 1.00 87.94 307 TRP A C 1
ATOM 2445 O O . TRP A 1 307 ? 19.734 0.940 -22.260 1.00 87.94 307 TRP A O 1
ATOM 2455 N N . THR A 1 308 ? 20.202 1.877 -20.264 1.00 89.19 308 THR A N 1
ATOM 2456 C CA . THR A 1 308 ? 19.107 2.863 -20.274 1.00 89.19 308 THR A CA 1
ATOM 2457 C C . THR A 1 308 ? 19.476 4.185 -19.611 1.00 89.19 308 THR A C 1
ATOM 2459 O O . THR A 1 308 ? 20.145 4.168 -18.590 1.00 89.19 308 THR A O 1
ATOM 2462 N N . THR A 1 309 ? 19.035 5.337 -20.110 1.00 92.38 309 THR A N 1
ATOM 2463 C CA . THR A 1 309 ? 19.280 6.611 -19.404 1.00 92.38 309 THR A CA 1
ATOM 2464 C C . THR A 1 309 ? 18.515 6.654 -18.080 1.00 92.38 309 THR A C 1
ATOM 2466 O O . THR A 1 309 ? 19.036 7.115 -17.070 1.00 92.38 309 THR A O 1
ATOM 2469 N N . GLY A 1 310 ? 17.298 6.112 -18.055 1.00 94.06 310 GLY A N 1
ATOM 2470 C CA . GLY A 1 310 ? 16.528 6.005 -16.827 1.00 94.06 310 GLY A CA 1
ATOM 2471 C C . GLY A 1 310 ? 15.335 5.071 -16.938 1.00 94.06 310 GLY A C 1
ATOM 2472 O O . GLY A 1 310 ? 14.833 4.772 -18.024 1.00 94.06 310 GLY A O 1
ATOM 2473 N N . ALA A 1 311 ? 14.852 4.629 -15.786 1.00 95.75 311 ALA A N 1
ATOM 2474 C CA . ALA A 1 311 ? 13.758 3.676 -15.683 1.00 95.75 311 ALA A CA 1
ATOM 2475 C C . ALA A 1 311 ? 12.723 4.132 -14.643 1.00 95.75 311 ALA A C 1
ATOM 2477 O O . ALA A 1 311 ? 13.044 4.932 -13.758 1.00 95.75 311 ALA A O 1
ATOM 2478 N N . PRO A 1 312 ? 11.477 3.644 -14.733 1.00 96.56 312 PRO A N 1
ATOM 2479 C CA . PRO A 1 312 ? 10.498 3.818 -13.673 1.00 96.56 312 PRO A CA 1
ATOM 2480 C C . PRO A 1 312 ? 11.020 3.257 -12.350 1.00 96.56 312 PRO A C 1
ATOM 2482 O O . PRO A 1 312 ? 11.640 2.190 -12.304 1.00 96.56 312 PRO A O 1
ATOM 2485 N N . ALA A 1 313 ? 10.737 3.974 -11.269 1.00 96.19 313 ALA A N 1
ATOM 2486 C CA . ALA A 1 313 ? 11.095 3.562 -9.922 1.00 96.19 313 ALA A CA 1
ATOM 2487 C C . ALA A 1 313 ? 9.876 3.032 -9.165 1.00 96.19 313 ALA A C 1
ATOM 2489 O O . ALA A 1 313 ? 8.767 3.560 -9.273 1.00 96.19 313 ALA A O 1
ATOM 2490 N N . ARG A 1 314 ? 10.123 2.015 -8.345 1.00 97.25 314 ARG A N 1
ATOM 2491 C CA . ARG A 1 314 ? 9.231 1.522 -7.294 1.00 97.25 314 ARG A CA 1
ATOM 2492 C C . ARG A 1 314 ? 10.049 1.357 -6.036 1.00 97.25 314 ARG A C 1
ATOM 2494 O O . ARG A 1 314 ? 11.263 1.203 -6.127 1.00 97.25 314 ARG A O 1
ATOM 2501 N N . PHE A 1 315 ? 9.401 1.380 -4.883 1.00 97.94 315 PHE A N 1
ATOM 2502 C CA . PHE A 1 315 ? 10.083 1.230 -3.607 1.00 97.94 315 PHE A CA 1
ATOM 2503 C C . PHE A 1 315 ? 9.625 -0.007 -2.853 1.00 97.94 315 PHE A C 1
ATOM 2505 O O . PHE A 1 315 ? 8.493 -0.461 -3.009 1.00 97.94 315 PHE A O 1
ATOM 2512 N N . ILE A 1 316 ? 10.515 -0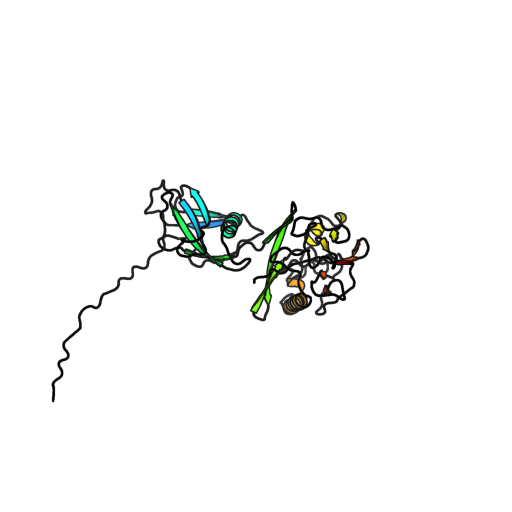.497 -1.999 1.00 98.31 316 ILE A N 1
ATOM 2513 C CA . ILE A 1 316 ? 10.202 -1.427 -0.920 1.00 98.31 316 ILE A CA 1
ATOM 2514 C C . ILE A 1 316 ? 10.260 -0.649 0.392 1.00 98.31 316 ILE A C 1
ATOM 2516 O O . ILE A 1 316 ? 11.169 0.161 0.603 1.00 98.31 316 ILE A O 1
ATOM 2520 N N . TYR A 1 317 ? 9.280 -0.880 1.258 1.00 97.94 317 TYR A N 1
ATOM 2521 C CA . TYR A 1 317 ? 9.276 -0.341 2.609 1.00 97.94 317 TYR A CA 1
ATOM 2522 C C . TYR A 1 317 ? 10.199 -1.161 3.517 1.00 97.94 317 TYR A C 1
ATOM 2524 O O . TYR A 1 317 ? 10.194 -2.391 3.494 1.00 97.94 317 TYR A O 1
ATOM 2532 N N . ASN A 1 318 ? 10.988 -0.468 4.330 1.00 94.62 318 ASN A N 1
ATOM 2533 C CA . ASN A 1 318 ? 11.850 -1.067 5.335 1.00 94.62 318 ASN A CA 1
ATOM 2534 C C . ASN A 1 318 ? 11.040 -1.277 6.616 1.00 94.62 318 ASN A C 1
ATOM 2536 O O . ASN A 1 318 ? 10.751 -0.325 7.334 1.00 94.62 318 ASN A O 1
ATOM 2540 N N . GLU A 1 319 ? 10.698 -2.531 6.904 1.00 86.38 319 GLU A N 1
ATOM 2541 C CA . GLU A 1 319 ? 9.915 -2.922 8.087 1.00 86.38 319 GLU A CA 1
ATOM 2542 C C . GLU A 1 319 ? 10.739 -2.989 9.395 1.00 86.38 319 GLU A C 1
ATOM 2544 O O . GLU A 1 319 ? 10.211 -3.430 10.417 1.00 86.38 319 GLU A O 1
ATOM 2549 N N . ASN A 1 320 ? 12.014 -2.572 9.356 1.00 61.16 320 ASN A N 1
ATOM 2550 C CA . ASN A 1 320 ? 12.978 -2.644 10.465 1.00 61.16 320 ASN A CA 1
ATOM 2551 C C . ASN A 1 320 ? 12.927 -1.426 11.392 1.00 61.16 320 ASN A C 1
ATOM 2553 O O . ASN A 1 320 ? 12.931 -0.286 10.870 1.00 61.16 320 ASN A O 1
#

InterPro domains:
  IPR011871 Fibrobacter succinogenes major paralogous domain [PF09603] (161-277)
  IPR025970 SusE outer membrane protein [PF14292] (23-115)

Foldseek 3Di:
DDDDDDDDDPDDPDPPPPPPQDWQWDPPAFAAEAEQEPVFQQDKGKTFGDCPVDDQQKWKWKWKALDFQSPPDIQIDTPTRDRRMDIDGLNRVLVSCVSYPDQAQAWGWMWIFMAIPVGDTRTPTTGTYRYHHYQWDFQDAAPDTDIFGKFWDAAPVRDIWIKGLAFEADQHWSNNHGDDPLFKDQDDCVVPPVLSRRLHMWGALVCQVTRAHPQKHFAAPVVVLRVQVRQCPDDVRVQLSAAQPQQVVQNPHPNHVVRVSHQHQSAAAADPDRPRSNANKAWEAHNPDPPAGTWIDNPDSDIDGHHGRTHTTMIIGRSD

Radius of gyration: 27.17 Å; chains: 1; bounding box: 58×71×93 Å

pLDDT: mean 91.23, std 13.9, range [33.31, 98.62]